Protein AF-A7EUV2-F1 (afdb_monomer_lite)

Foldseek 3Di:
DDDQDADAPALPAPDAAEEEEQADPDPDDDDQAAFEQGPVGDTHGYHYPPDNDDQAAAASYKYKYKYKDQPDPVSFKIKIKIFMFHCADHRNPQTLQCLQCPDWLLHRATWIKMKMAGDAPPPDPLHQKIKIFTACQFWFFWWKKKDFPDQQWAIFTADDRQQPPLADPLQWTQRHPPNNGIGGGWCCSRVVDCQSQCHDPSPDPNRDDTRVSCCVHRQCHHRYDHSCVGNMIMDSHDTNMYMYIGPCPQPFDQGDADPVPRHGDPRNVVSVVCSVCSNVVVPPDPPPDDDDDD

Radius of gyration: 19.4 Å; chains: 1; bounding box: 59×52×66 Å

pLDDT: mean 70.39, std 19.6, range [20.09, 95.44]

Sequence (294 aa):
MVAFHSTKGSFASQGPIHVYVNVGASAQSVFLEGVVYNDAYHAVQLTASGSQNRPEIKPGEVLIEGNTEIFWPQGTAYTRRDTLQFGCNENGKECVTEGFRYNSGYGDIYNLNEATFQPKDNGHPHAGGAHMDHSLVDGYTYLMVIVPDSEECLPYGCTEDPAGGWCPDSHKVLIGRDPTYTGCASDCRVMKTDAACCRGAYNHDECRASSQHFSDRCKNSYAYAYDDRKGLRFCGKVPQITYHFFNLNLDCDWAVMDPQTGNLSRDSRECLNRLIQAPYLSTKNSSGVYTDLW

Secondary structure (DSSP, 8-state):
--------------SPEEEEEE-SS-SS------EEE-TT--EEEEEE-SSSS-----TT-EEEEEEEEE-STTS--EEEEEEEEES--TTS-S-GGGGGGTS-SS-----EEEEEE--TTSS-TTTT-EEEEEE-TT-B-S-EEEEES-TTS--EEE-S-TTSTTS-TTTEEE-TT-TT-EEE--HHHHH--TTTTT-GGGSGGG-----HHHHHH-TBSB-STT-HHHH-EEESS---EEEEES----SS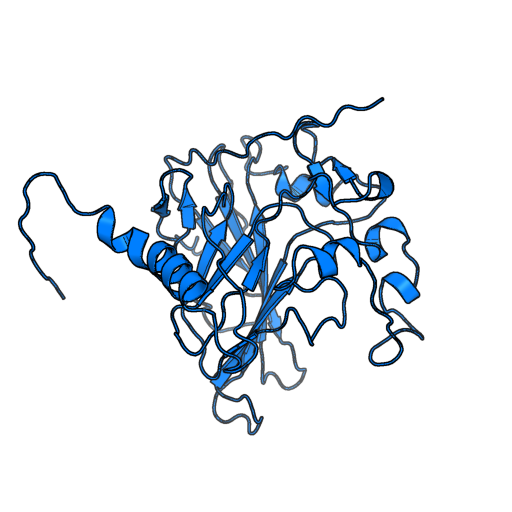-SSPBPTTTSSBPHHHHHHHHHHHHHHHHTT--TT-------

Organism: Sclerotinia sclerotiorum (strain ATCC 18683 / 1980 / Ss-1) (NCBI:txid665079)

Structure (mmCIF, N/CA/C/O backbone):
data_AF-A7EUV2-F1
#
_entry.id   AF-A7EUV2-F1
#
loop_
_atom_site.group_PDB
_atom_site.id
_atom_site.type_symbol
_atom_site.label_atom_id
_atom_site.label_alt_id
_atom_site.label_comp_id
_atom_site.label_asym_id
_atom_site.label_entity_id
_atom_site.label_seq_id
_atom_site.pdbx_PDB_ins_code
_atom_site.Cartn_x
_atom_site.Cartn_y
_atom_site.Cartn_z
_atom_site.occupancy
_atom_site.B_iso_or_equiv
_atom_site.auth_seq_id
_atom_site.auth_comp_id
_atom_site.auth_asym_id
_atom_site.auth_atom_id
_atom_site.pdbx_PDB_model_num
ATOM 1 N N . MET A 1 1 ? 29.303 4.529 -3.994 1.00 22.31 1 MET A N 1
ATOM 2 C CA . MET A 1 1 ? 28.707 3.453 -3.178 1.00 22.31 1 MET A CA 1
ATOM 3 C C . MET A 1 1 ? 27.739 4.147 -2.233 1.00 22.31 1 MET A C 1
ATOM 5 O O . MET A 1 1 ? 28.188 4.777 -1.287 1.00 22.31 1 MET A O 1
ATOM 9 N N . VAL A 1 2 ? 26.457 4.221 -2.599 1.00 20.09 2 VAL A N 1
ATOM 10 C CA . VAL A 1 2 ? 25.452 4.930 -1.793 1.00 20.09 2 VAL A CA 1
ATOM 11 C C . VAL A 1 2 ? 24.967 3.939 -0.745 1.00 20.09 2 VAL A C 1
ATOM 13 O O . VAL A 1 2 ? 24.264 2.989 -1.067 1.00 20.09 2 VAL A O 1
ATOM 16 N N . ALA A 1 3 ? 25.442 4.098 0.486 1.00 20.66 3 ALA A N 1
ATOM 17 C CA . ALA A 1 3 ? 24.942 3.335 1.617 1.00 20.66 3 ALA A CA 1
ATOM 18 C C . ALA A 1 3 ? 23.620 3.971 2.062 1.00 20.66 3 ALA A C 1
ATOM 20 O O . ALA A 1 3 ? 23.616 5.035 2.686 1.00 20.66 3 ALA A O 1
ATOM 21 N N . PHE A 1 4 ? 22.509 3.339 1.694 1.00 21.25 4 PHE A N 1
ATOM 22 C CA . PHE A 1 4 ? 21.177 3.709 2.159 1.00 21.25 4 PHE A CA 1
ATOM 23 C C . PHE A 1 4 ? 21.075 3.352 3.643 1.00 21.25 4 PHE A C 1
ATOM 25 O O . PHE A 1 4 ? 21.144 2.181 4.012 1.00 21.25 4 PHE A O 1
ATOM 32 N N . HIS A 1 5 ? 20.988 4.367 4.496 1.00 22.52 5 HIS A N 1
ATOM 33 C CA . HIS A 1 5 ? 20.724 4.179 5.915 1.00 22.52 5 HIS A CA 1
ATOM 34 C C . HIS A 1 5 ? 19.210 4.283 6.097 1.00 22.52 5 HIS A C 1
ATOM 36 O O . HIS A 1 5 ? 18.630 5.323 5.802 1.00 22.52 5 HIS A O 1
ATOM 42 N N . SER A 1 6 ? 18.576 3.188 6.521 1.00 24.33 6 SER A N 1
ATOM 43 C CA . SER A 1 6 ? 17.146 3.139 6.826 1.00 24.33 6 SER A CA 1
ATOM 44 C C . SER A 1 6 ? 16.834 4.101 7.970 1.00 24.33 6 SER A C 1
ATOM 46 O O . SER A 1 6 ? 17.397 3.968 9.064 1.00 24.33 6 SER A O 1
ATOM 48 N N . THR A 1 7 ? 15.920 5.034 7.752 1.00 24.84 7 THR A N 1
ATOM 49 C CA . THR A 1 7 ? 15.450 5.926 8.813 1.00 24.84 7 THR A CA 1
ATOM 50 C C . THR A 1 7 ? 14.180 5.335 9.386 1.00 24.84 7 THR A C 1
ATOM 52 O O . THR A 1 7 ? 13.190 5.161 8.678 1.00 24.84 7 THR A O 1
ATOM 55 N N . LYS A 1 8 ? 14.220 4.999 10.679 1.00 28.95 8 LYS A N 1
ATOM 56 C CA . LYS A 1 8 ? 13.030 4.684 11.470 1.00 28.95 8 LYS A CA 1
ATOM 57 C C . LYS A 1 8 ? 12.068 5.866 11.361 1.00 28.95 8 LYS A C 1
ATOM 59 O O . LYS A 1 8 ? 12.310 6.901 11.976 1.00 28.95 8 LYS A O 1
ATOM 64 N N . GLY A 1 9 ? 10.994 5.714 10.593 1.00 31.28 9 GLY A N 1
ATOM 65 C CA . GLY A 1 9 ? 9.849 6.610 10.675 1.00 31.28 9 GLY A CA 1
ATOM 66 C C . GLY A 1 9 ? 9.161 6.373 12.012 1.00 31.28 9 GLY A C 1
ATOM 67 O O . GLY A 1 9 ? 8.329 5.478 12.109 1.00 31.28 9 GLY A O 1
ATOM 68 N N . SER A 1 10 ? 9.569 7.109 13.047 1.00 34.38 10 SER A N 1
ATOM 69 C CA . SER A 1 10 ? 8.836 7.174 14.307 1.00 34.38 10 SER A CA 1
ATOM 70 C C . SER A 1 10 ? 7.743 8.230 14.175 1.00 34.38 10 SER A C 1
ATOM 72 O O . SER A 1 10 ? 8.053 9.420 14.034 1.00 34.38 10 SER A O 1
ATOM 74 N N . PHE A 1 11 ? 6.478 7.823 14.211 1.00 40.56 11 PHE A N 1
ATOM 75 C CA . PHE A 1 11 ? 5.373 8.758 14.346 1.00 40.56 11 PHE A CA 1
ATOM 76 C C . PHE A 1 11 ? 5.156 9.088 15.825 1.00 40.56 11 PHE A C 1
ATOM 78 O O . PHE A 1 11 ? 4.343 8.480 16.522 1.00 40.56 11 PHE A O 1
ATOM 85 N N . ALA A 1 12 ? 5.865 10.111 16.300 1.00 40.78 12 ALA A N 1
ATOM 86 C CA . ALA A 1 12 ? 5.576 10.760 17.572 1.00 40.78 12 ALA A CA 1
ATOM 87 C C . ALA A 1 12 ? 4.484 11.829 17.385 1.00 40.78 12 ALA A C 1
ATOM 89 O O . ALA A 1 12 ? 4.711 13.004 17.671 1.00 40.78 12 ALA A O 1
ATOM 90 N N . SER A 1 13 ? 3.300 11.458 16.882 1.00 43.06 13 SER A N 1
ATOM 91 C CA . SER A 1 13 ? 2.170 12.384 16.997 1.00 43.06 13 SER A CA 1
ATOM 92 C C . SER A 1 13 ? 1.760 12.498 18.454 1.00 43.06 13 SER A C 1
ATOM 94 O O . SER A 1 13 ? 1.424 11.508 19.110 1.00 43.06 13 SER A O 1
ATOM 96 N N . GLN A 1 14 ? 1.776 13.737 18.935 1.00 42.91 14 GLN A N 1
ATOM 97 C CA . GLN A 1 14 ? 1.090 14.155 20.153 1.00 42.91 14 GLN A CA 1
ATOM 98 C C . GLN A 1 14 ? -0.199 14.941 19.835 1.00 42.91 14 GLN A C 1
ATOM 100 O O . GLN A 1 14 ? -0.753 15.582 20.725 1.00 42.91 14 GLN A O 1
ATOM 105 N N . GLY A 1 15 ? -0.662 14.923 18.575 1.00 44.00 15 GLY A N 1
ATOM 106 C CA . GLY A 1 15 ? -1.777 15.729 18.065 1.00 44.00 15 GLY A CA 1
ATOM 107 C C . GLY A 1 15 ? -2.885 14.914 17.373 1.00 44.00 15 GLY A C 1
ATOM 108 O O . GLY A 1 15 ? -2.723 13.720 17.111 1.00 44.00 15 GLY A O 1
ATOM 109 N N . PRO A 1 16 ? -4.045 15.534 17.091 1.00 48.16 16 PRO A N 1
ATOM 110 C CA . PRO A 1 16 ? -5.152 14.878 16.395 1.00 48.16 16 PRO 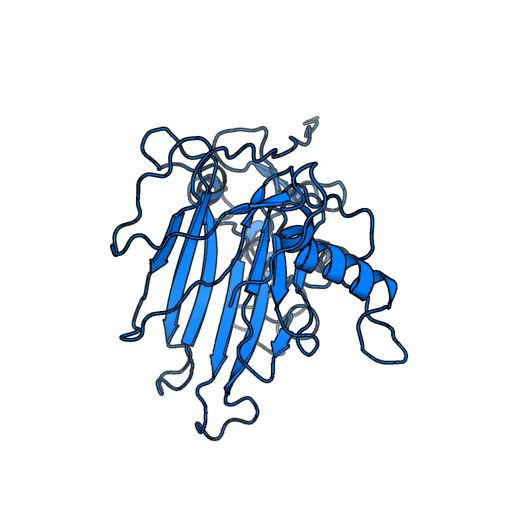A CA 1
ATOM 111 C C . PRO A 1 16 ? -4.762 14.481 14.961 1.00 48.16 16 PRO A C 1
ATOM 113 O O . PRO A 1 16 ? -4.026 15.196 14.286 1.00 48.16 16 PRO A O 1
ATOM 116 N N . ILE A 1 17 ? -5.274 13.344 14.483 1.00 53.84 17 ILE A N 1
ATOM 117 C CA . ILE A 1 17 ? -5.143 12.931 13.079 1.00 53.84 17 ILE A CA 1
ATOM 118 C C . ILE A 1 17 ? -6.361 13.431 12.322 1.00 53.84 17 ILE A C 1
ATOM 120 O O . ILE A 1 17 ? -7.509 13.155 12.693 1.00 53.84 17 ILE A O 1
ATOM 124 N N . HIS A 1 18 ? -6.105 14.166 11.246 1.00 51.09 18 HIS A N 1
ATOM 125 C CA . HIS A 1 18 ? -7.166 14.737 10.443 1.00 51.09 18 HIS A CA 1
ATOM 126 C C . HIS A 1 18 ? -7.416 13.901 9.188 1.00 51.09 18 HIS A C 1
ATOM 128 O O . HIS A 1 18 ? -6.497 13.437 8.516 1.00 51.09 18 HIS A O 1
ATOM 134 N N . VAL A 1 19 ? -8.687 13.722 8.850 1.00 53.19 19 VAL A N 1
ATOM 135 C CA . VAL A 1 19 ? -9.123 12.902 7.721 1.00 53.19 19 VAL A CA 1
ATOM 136 C C . VAL A 1 19 ? -9.924 13.741 6.752 1.00 53.19 19 VAL A C 1
ATOM 138 O O . VAL A 1 19 ? -10.838 14.470 7.140 1.00 53.19 19 VAL A O 1
ATOM 141 N N . TYR A 1 20 ? -9.582 13.626 5.472 1.00 51.03 20 TYR A N 1
ATOM 142 C CA . TYR A 1 20 ? -10.244 14.360 4.406 1.00 51.03 20 TYR A CA 1
ATOM 143 C C . TYR A 1 20 ? -10.642 13.354 3.353 1.00 51.03 20 TYR A C 1
ATOM 145 O O . TYR A 1 20 ? -9.815 12.745 2.676 1.00 51.03 20 TYR A O 1
ATOM 153 N N . VAL A 1 21 ? -11.948 13.185 3.232 1.00 51.00 21 VAL A N 1
ATOM 154 C CA . VAL A 1 21 ? -12.530 12.391 2.168 1.00 51.00 21 VAL A CA 1
ATOM 155 C C . VAL A 1 21 ? -12.983 13.369 1.098 1.00 51.00 21 VAL A C 1
ATOM 157 O O . VAL A 1 21 ? -13.937 14.124 1.284 1.00 51.00 21 VAL A O 1
ATOM 160 N N . ASN A 1 22 ? -12.269 13.378 -0.020 1.00 46.94 22 ASN A N 1
ATOM 161 C CA . ASN A 1 22 ? -12.743 13.997 -1.238 1.00 46.94 22 ASN A CA 1
ATOM 162 C C . ASN A 1 22 ? -13.843 13.102 -1.824 1.00 46.94 22 ASN A C 1
ATOM 164 O O . ASN A 1 22 ? -13.593 12.090 -2.487 1.00 46.94 22 ASN A O 1
ATOM 168 N N . VAL A 1 23 ? -15.088 13.482 -1.546 1.00 48.28 23 VAL A N 1
ATOM 169 C CA . VAL A 1 23 ? -16.286 12.900 -2.156 1.00 48.28 23 VAL A CA 1
ATOM 170 C C . VAL A 1 23 ? -16.421 13.392 -3.599 1.00 48.28 23 VAL A C 1
ATOM 172 O O . VAL A 1 23 ? -17.340 14.122 -3.963 1.00 48.28 23 VAL A O 1
ATOM 175 N N . GLY A 1 24 ? -15.481 12.984 -4.451 1.00 40.00 24 GLY A N 1
ATOM 176 C CA . GLY A 1 24 ? -15.676 13.020 -5.892 1.00 40.00 24 GLY A CA 1
ATOM 177 C C . GLY A 1 24 ? -16.937 12.225 -6.248 1.00 40.00 24 GLY A C 1
ATOM 178 O O . GLY A 1 24 ? -17.115 11.087 -5.822 1.00 40.00 24 GLY A O 1
ATOM 179 N N . ALA A 1 25 ? -17.860 12.858 -6.971 1.00 39.53 25 ALA A N 1
ATOM 180 C CA . ALA A 1 25 ? -19.080 12.277 -7.550 1.00 39.53 25 ALA A CA 1
ATOM 181 C C . ALA A 1 25 ? -20.133 11.619 -6.618 1.00 39.53 25 ALA A C 1
ATOM 183 O O . ALA A 1 25 ? -21.187 11.234 -7.126 1.00 39.53 25 ALA A O 1
ATOM 184 N N . SER A 1 26 ? -19.938 11.508 -5.297 1.00 38.41 26 SER A N 1
ATOM 185 C CA . SER A 1 26 ? -20.947 10.923 -4.393 1.00 38.41 26 SER A CA 1
ATOM 186 C C . SER A 1 26 ? -21.743 11.988 -3.623 1.00 38.41 26 SER A C 1
ATOM 188 O O . SER A 1 26 ? -21.191 12.873 -2.980 1.00 38.41 26 SER A O 1
ATOM 190 N N . ALA A 1 27 ? -23.077 11.890 -3.674 1.00 35.97 27 ALA A N 1
ATOM 191 C CA . ALA A 1 27 ? -24.003 12.671 -2.841 1.00 35.97 27 ALA A CA 1
ATOM 192 C C . ALA A 1 27 ? -24.226 12.040 -1.446 1.00 35.97 27 ALA A C 1
ATOM 194 O O . ALA A 1 27 ? -25.136 12.439 -0.722 1.00 35.97 27 ALA A O 1
ATOM 195 N N . GLN A 1 28 ? -23.441 11.018 -1.090 1.00 34.12 28 GLN A N 1
ATOM 196 C CA . GLN A 1 28 ? -23.557 10.267 0.158 1.00 34.12 28 GLN A CA 1
ATOM 197 C C . GLN A 1 28 ? -22.313 10.484 1.019 1.00 34.12 28 GLN A C 1
ATOM 199 O O . GLN A 1 28 ? -21.189 10.423 0.526 1.00 34.12 28 GLN A O 1
ATOM 204 N N . SER A 1 29 ? -22.523 10.726 2.312 1.00 32.56 29 SER A N 1
ATOM 205 C CA . SER A 1 29 ? -21.451 10.813 3.301 1.00 32.56 29 SER A CA 1
ATOM 206 C C . SER A 1 29 ? -20.724 9.472 3.398 1.00 32.56 29 SER A C 1
ATOM 208 O O . SER A 1 29 ? -21.316 8.473 3.801 1.00 32.56 29 SER A O 1
ATOM 210 N N . VAL A 1 30 ? -19.439 9.449 3.049 1.00 35.81 30 VAL A N 1
ATOM 211 C CA . VAL A 1 30 ? -18.565 8.307 3.326 1.00 35.81 30 VAL A CA 1
ATOM 212 C C . VAL A 1 30 ? -18.000 8.505 4.728 1.00 35.81 30 VAL A C 1
ATOM 214 O O . VAL A 1 30 ? -17.188 9.401 4.961 1.00 35.81 30 VAL A O 1
ATOM 217 N N . PHE A 1 31 ? -18.468 7.700 5.677 1.00 34.12 31 PHE A N 1
ATOM 218 C CA . PHE A 1 31 ? -17.939 7.691 7.036 1.00 34.12 31 PHE A CA 1
ATOM 219 C C . PHE A 1 31 ? -16.585 6.981 7.021 1.00 34.12 31 PHE A C 1
ATOM 221 O O . PHE A 1 31 ? -16.506 5.793 6.708 1.00 34.12 31 PHE A O 1
ATOM 228 N N . LEU A 1 32 ? -15.511 7.712 7.330 1.00 40.00 32 LEU A N 1
ATOM 229 C CA . LEU A 1 32 ? -14.284 7.068 7.769 1.00 40.00 32 LEU A CA 1
ATOM 230 C C . LEU A 1 32 ? -14.408 6.793 9.260 1.00 40.00 32 LEU A C 1
ATOM 232 O O . LEU A 1 32 ? -14.165 7.675 10.077 1.00 40.00 32 LEU A O 1
ATOM 236 N N . GLU A 1 33 ? -14.778 5.571 9.600 1.00 37.94 33 GLU A N 1
ATOM 237 C CA . GLU A 1 33 ? -14.588 5.057 10.947 1.00 37.94 33 GLU A CA 1
ATOM 238 C C . GLU A 1 33 ? -13.323 4.210 10.921 1.00 37.94 33 GLU A C 1
ATOM 240 O O . GLU A 1 33 ? -13.201 3.276 10.130 1.00 37.94 33 GLU A O 1
ATOM 245 N N . GLY A 1 34 ? -12.349 4.609 11.726 1.00 42.84 34 GLY A N 1
ATOM 246 C CA . GLY A 1 34 ? -11.082 3.919 11.857 1.00 42.84 34 GLY A CA 1
ATOM 247 C C . GLY A 1 34 ? -10.268 4.532 12.982 1.00 42.84 34 GLY A C 1
ATOM 248 O O . GLY A 1 34 ? -10.550 5.632 13.455 1.00 42.84 34 GLY A O 1
ATOM 249 N N . VAL A 1 35 ? -9.249 3.806 13.411 1.00 46.25 35 VAL A N 1
ATOM 250 C CA . VAL A 1 35 ? -8.278 4.252 14.405 1.00 46.25 35 VAL A CA 1
ATOM 251 C C . VAL A 1 35 ? -6.910 4.173 13.752 1.00 46.25 35 VAL A C 1
ATOM 253 O O . VAL A 1 35 ? -6.610 3.182 13.090 1.00 46.25 35 VAL A O 1
ATOM 256 N N . VAL A 1 36 ? -6.094 5.212 13.926 1.00 52.66 36 VAL A N 1
ATOM 257 C CA . VAL A 1 36 ? -4.665 5.156 13.598 1.00 52.66 36 VAL A CA 1
ATOM 258 C C . VAL A 1 36 ? -3.883 5.069 14.898 1.00 52.66 36 VAL A C 1
ATOM 260 O O . VAL A 1 36 ? -4.202 5.753 15.872 1.00 52.66 36 VAL A O 1
ATOM 263 N N . TYR A 1 37 ? -2.858 4.226 14.901 1.00 50.28 37 TYR A N 1
ATOM 264 C CA . TYR A 1 37 ? -1.980 4.022 16.043 1.00 50.28 37 TYR A CA 1
ATOM 265 C C . TYR A 1 37 ? -0.660 4.759 15.847 1.00 50.28 37 TYR A C 1
ATOM 267 O O . TYR A 1 37 ? -0.088 4.741 14.760 1.00 50.28 37 TYR A O 1
ATOM 275 N N . ASN A 1 38 ? -0.174 5.406 16.906 1.00 50.06 38 ASN A N 1
ATOM 276 C CA . ASN A 1 38 ? 1.202 5.904 16.942 1.00 50.06 38 ASN A CA 1
ATOM 277 C C . ASN A 1 38 ? 2.190 4.781 17.317 1.00 50.06 38 ASN A C 1
ATOM 279 O O . ASN A 1 38 ? 1.783 3.653 17.595 1.00 50.06 38 ASN A O 1
ATOM 283 N N . ASP A 1 39 ? 3.487 5.096 17.399 1.00 48.50 39 ASP A N 1
ATOM 284 C CA . ASP A 1 39 ? 4.539 4.126 17.770 1.00 48.50 39 ASP A CA 1
ATOM 285 C C . ASP A 1 39 ? 4.341 3.454 19.141 1.00 48.50 39 ASP A C 1
ATOM 287 O O . ASP A 1 39 ? 4.957 2.430 19.431 1.00 48.50 39 ASP A O 1
ATOM 291 N N . ALA A 1 40 ? 3.514 4.047 20.003 1.00 47.69 40 ALA A N 1
ATOM 292 C CA . ALA A 1 40 ? 3.170 3.533 21.323 1.00 47.69 40 ALA A CA 1
ATOM 293 C C . ALA A 1 40 ? 1.800 2.826 21.347 1.00 47.69 40 ALA A C 1
ATOM 295 O O . ALA A 1 40 ? 1.288 2.523 22.423 1.00 47.69 40 ALA A O 1
ATOM 296 N N . TYR A 1 41 ? 1.210 2.544 20.179 1.00 48.38 41 TYR A N 1
ATOM 297 C CA . TYR A 1 41 ? -0.098 1.903 20.025 1.00 48.38 41 TYR A CA 1
ATOM 298 C C . TYR A 1 41 ? -1.243 2.654 20.723 1.00 48.38 41 TYR A C 1
ATOM 300 O O . TYR A 1 41 ? -2.242 2.057 21.130 1.00 48.38 41 TYR A O 1
ATOM 308 N N . HIS A 1 42 ? -1.150 3.983 20.818 1.00 49.66 42 HIS A N 1
ATOM 309 C CA . HIS A 1 42 ? -2.275 4.803 21.258 1.00 49.66 42 HIS A CA 1
ATOM 310 C C . HIS A 1 42 ? -3.241 5.054 20.104 1.00 49.66 42 HIS A C 1
ATOM 312 O O . HIS A 1 42 ? -2.837 5.535 19.046 1.00 49.66 42 HIS A O 1
ATOM 318 N N . ALA A 1 43 ? -4.515 4.744 20.337 1.00 49.50 43 ALA A N 1
ATOM 319 C CA . ALA A 1 43 ? -5.598 5.011 19.405 1.00 49.50 43 ALA A CA 1
ATOM 320 C C . ALA A 1 43 ? -5.800 6.521 19.223 1.00 49.50 43 ALA A C 1
ATOM 322 O O . ALA A 1 43 ? -6.063 7.237 20.192 1.00 49.50 43 ALA A O 1
ATOM 323 N N . VAL A 1 44 ? -5.736 6.997 17.981 1.00 51.47 44 VAL A N 1
ATOM 324 C CA . VAL A 1 44 ? -6.136 8.358 17.621 1.00 51.47 44 VAL A CA 1
ATOM 325 C C . VAL A 1 44 ? -7.435 8.295 16.828 1.00 51.47 44 VAL A C 1
ATOM 327 O O . VAL A 1 44 ? -7.509 7.648 15.782 1.00 51.47 44 VAL A O 1
ATOM 330 N N . GLN A 1 45 ? -8.461 8.969 17.348 1.00 50.75 45 GLN A N 1
ATOM 331 C CA . GLN A 1 45 ? -9.752 9.099 16.681 1.00 50.75 45 GLN A CA 1
ATOM 332 C C . GLN A 1 45 ? -9.622 9.990 15.446 1.00 50.75 45 GLN A C 1
ATOM 334 O O . GLN A 1 45 ? -9.025 11.069 15.494 1.00 50.75 45 GLN A O 1
ATOM 339 N N . LEU A 1 46 ? -10.197 9.532 14.339 1.00 52.19 46 LEU A N 1
ATOM 340 C CA . LEU A 1 46 ? -10.156 10.234 13.066 1.00 52.19 46 LEU A CA 1
ATOM 341 C C . LEU A 1 46 ? -11.166 11.379 13.069 1.00 52.19 46 LEU A C 1
ATOM 343 O O . LEU A 1 46 ? -12.353 11.175 13.308 1.00 52.19 46 LEU A O 1
ATOM 347 N N . THR A 1 47 ? -10.698 12.598 12.800 1.00 50.62 47 THR A N 1
ATOM 348 C CA . THR A 1 47 ? -11.578 13.773 12.712 1.00 50.62 47 THR A CA 1
ATOM 349 C C . THR A 1 47 ? -11.736 14.206 11.259 1.00 50.62 47 THR A C 1
ATOM 351 O O . THR A 1 47 ? -10.757 14.597 10.622 1.00 50.62 47 THR A O 1
ATOM 354 N N . ALA A 1 48 ? -12.966 14.166 10.739 1.00 53.12 48 ALA A N 1
ATOM 355 C CA . ALA A 1 48 ? -13.291 14.691 9.414 1.00 53.12 48 ALA A CA 1
ATOM 356 C C . ALA A 1 48 ? -13.343 16.228 9.425 1.00 53.12 48 ALA A C 1
ATOM 358 O O . ALA A 1 48 ? -13.851 16.832 10.367 1.00 53.12 48 ALA A O 1
ATOM 359 N N . SER A 1 49 ? -12.850 16.879 8.372 1.00 48.28 49 SER A N 1
ATOM 360 C CA . SER A 1 49 ? -12.700 18.345 8.368 1.00 48.28 49 SER A CA 1
ATOM 361 C C . SER A 1 49 ? -13.971 19.156 8.134 1.00 48.28 49 SER A C 1
ATOM 363 O O . SER A 1 49 ? -13.968 20.374 8.308 1.00 48.28 49 SER A O 1
ATOM 365 N N . GLY A 1 50 ? -15.039 18.506 7.664 1.00 51.72 50 GLY A N 1
ATOM 366 C CA . GLY A 1 50 ? -16.268 19.176 7.230 1.00 51.72 50 GLY A CA 1
ATOM 367 C C . GLY A 1 50 ? -16.107 20.103 6.012 1.00 51.72 50 GLY A C 1
ATOM 368 O O . GLY A 1 50 ? -17.078 20.741 5.615 1.00 51.72 50 GLY A O 1
ATOM 369 N N . SER A 1 51 ? -14.916 20.182 5.407 1.00 55.88 51 SER A N 1
ATOM 370 C CA . SER A 1 51 ? -14.570 21.036 4.265 1.00 55.88 51 SER A CA 1
ATOM 371 C C . SER A 1 51 ? -14.061 20.195 3.093 1.00 55.88 51 SER A C 1
ATOM 373 O O . SER A 1 51 ? -13.337 19.221 3.286 1.00 55.88 51 SER A O 1
ATOM 375 N N . GLN A 1 52 ? -14.390 20.597 1.860 1.00 54.59 52 GLN A N 1
ATOM 376 C CA . GLN A 1 52 ? -13.820 19.979 0.653 1.00 54.59 52 GLN A CA 1
ATOM 377 C C . GLN A 1 52 ? -12.381 20.434 0.365 1.00 54.59 52 GLN A C 1
ATOM 379 O O . GLN A 1 52 ? -11.701 19.842 -0.470 1.00 54.59 52 GLN A O 1
ATOM 384 N N . ASN A 1 53 ? -11.896 21.473 1.051 1.00 62.38 53 ASN A N 1
ATOM 385 C CA . ASN A 1 53 ? -10.517 21.919 0.900 1.00 62.38 53 ASN A CA 1
ATOM 386 C C . ASN A 1 53 ? -9.579 21.036 1.728 1.00 62.38 53 ASN A C 1
ATOM 388 O O . ASN A 1 53 ? -9.827 20.804 2.914 1.00 62.38 53 ASN A O 1
ATOM 392 N N . ARG A 1 54 ? -8.467 20.619 1.113 1.00 68.25 54 ARG A N 1
ATOM 393 C CA . ARG A 1 54 ? -7.318 20.034 1.818 1.00 68.25 54 ARG A CA 1
ATOM 394 C C . ARG A 1 54 ? -6.844 21.003 2.911 1.00 68.25 54 ARG A C 1
ATOM 396 O O . ARG A 1 54 ? -6.750 22.202 2.628 1.00 68.25 54 ARG A O 1
ATOM 403 N N . PRO A 1 55 ? -6.533 20.538 4.129 1.00 65.94 55 PRO A N 1
ATOM 404 C CA . PRO A 1 55 ? -6.113 21.435 5.191 1.00 65.94 55 PRO A CA 1
ATOM 405 C C . PRO A 1 55 ? -4.624 21.716 5.134 1.00 65.94 55 PRO A C 1
ATOM 407 O O . PRO A 1 55 ? -3.862 21.088 4.397 1.00 65.94 55 PRO A O 1
ATOM 410 N N . GLU A 1 56 ? -4.211 22.585 6.037 1.00 70.44 56 GLU A N 1
ATOM 411 C CA . GLU A 1 56 ? -2.849 22.569 6.527 1.00 70.44 56 GLU A CA 1
ATOM 412 C C . GLU A 1 56 ? -2.608 21.317 7.391 1.00 70.44 56 GLU A C 1
ATOM 414 O O . GLU A 1 56 ? -3.420 20.998 8.256 1.00 70.44 56 GLU A O 1
ATOM 419 N N . ILE A 1 57 ? -1.507 20.611 7.137 1.00 70.69 57 ILE A N 1
ATOM 420 C CA . ILE A 1 57 ? -1.020 19.472 7.920 1.00 70.69 57 ILE A CA 1
ATOM 421 C C . ILE A 1 57 ? 0.197 19.971 8.689 1.00 70.69 57 ILE A C 1
ATOM 423 O O . ILE A 1 57 ? 1.238 20.249 8.086 1.00 70.69 57 ILE A O 1
ATOM 427 N N . LYS A 1 58 ? 0.084 20.119 10.004 1.00 66.00 58 LYS A N 1
ATOM 428 C CA . LYS A 1 58 ? 1.196 20.634 10.809 1.00 66.00 58 LYS A CA 1
ATOM 429 C C . LYS A 1 58 ? 2.299 19.581 10.951 1.00 66.00 58 LYS A C 1
ATOM 431 O O . LYS A 1 58 ? 2.035 18.381 10.832 1.00 66.00 58 LYS A O 1
ATOM 436 N N . PRO A 1 59 ? 3.542 19.987 11.257 1.00 64.88 59 PRO A N 1
ATOM 437 C CA . PRO A 1 59 ? 4.594 19.039 11.604 1.00 64.88 59 PRO A CA 1
ATOM 438 C C . PRO A 1 59 ? 4.145 18.083 12.722 1.00 64.88 59 PRO A C 1
ATOM 440 O O . PRO A 1 59 ? 3.736 18.521 13.796 1.00 64.88 59 PRO A O 1
ATOM 443 N N . GLY A 1 60 ? 4.219 16.775 12.460 1.00 60.03 60 GLY A N 1
ATOM 444 C CA . GLY A 1 60 ? 3.765 15.726 13.382 1.00 60.03 60 GLY A CA 1
ATOM 445 C C . GLY A 1 60 ? 2.310 15.277 13.199 1.00 60.03 60 GLY A C 1
ATOM 446 O O . GLY A 1 60 ? 1.898 14.328 13.859 1.00 60.03 60 GLY A O 1
ATOM 447 N N . GLU A 1 61 ? 1.547 15.898 12.298 1.00 65.12 61 GLU A N 1
ATOM 448 C CA . GLU A 1 61 ? 0.211 15.434 11.913 1.00 65.12 61 GLU A CA 1
ATOM 449 C C . GLU A 1 61 ? 0.274 14.451 10.733 1.00 65.12 61 GLU A C 1
ATOM 451 O O . GLU A 1 61 ? 1.234 14.406 9.955 1.00 65.12 61 GLU A O 1
ATOM 456 N N . VAL A 1 62 ? -0.786 13.653 10.613 1.00 70.69 62 VAL A N 1
ATOM 457 C CA . VAL A 1 62 ? -1.052 12.758 9.486 1.00 70.69 62 VAL A CA 1
ATOM 458 C C . VAL A 1 62 ? -2.386 13.149 8.875 1.00 70.69 62 VAL A C 1
ATOM 460 O O . VAL A 1 62 ? -3.343 13.463 9.587 1.00 70.69 62 VAL A O 1
ATOM 463 N N . LEU A 1 63 ? -2.434 13.083 7.553 1.00 71.50 63 LEU A N 1
ATOM 464 C CA . LEU A 1 63 ? -3.624 13.248 6.746 1.00 71.50 63 LEU A CA 1
ATOM 465 C C . LEU A 1 63 ? -3.921 11.951 5.990 1.00 71.50 63 LEU A C 1
ATOM 467 O O . LEU A 1 63 ? -3.069 11.456 5.264 1.00 71.50 63 LEU A O 1
ATOM 471 N N . ILE A 1 64 ? -5.143 11.434 6.099 1.00 74.88 64 ILE A N 1
ATOM 472 C CA . ILE A 1 64 ? -5.657 10.423 5.162 1.00 74.88 64 ILE A CA 1
ATOM 473 C C . ILE A 1 64 ? -6.472 11.151 4.091 1.00 74.88 64 ILE A C 1
ATOM 475 O O . ILE A 1 64 ? -7.471 11.797 4.418 1.00 74.88 64 ILE A O 1
ATOM 479 N N . GLU A 1 65 ? -6.040 11.050 2.834 1.00 73.38 65 GLU A N 1
ATOM 480 C CA . GLU A 1 65 ? -6.733 11.574 1.653 1.00 73.38 65 GLU A CA 1
ATOM 481 C C . GLU A 1 65 ? -7.471 10.434 0.953 1.00 73.38 65 GLU A C 1
ATOM 483 O O . GLU A 1 65 ? -6.830 9.569 0.356 1.00 73.38 65 GLU A O 1
ATOM 488 N N . GLY A 1 66 ? -8.803 10.444 1.008 1.00 71.81 66 GLY A N 1
ATOM 489 C CA . GLY A 1 66 ? -9.637 9.475 0.298 1.00 71.81 66 GLY A CA 1
ATOM 490 C C . GLY A 1 66 ? -10.328 10.088 -0.909 1.00 71.81 66 GLY A C 1
ATOM 491 O O . GLY A 1 66 ? -11.142 10.990 -0.738 1.00 71.81 66 GLY A O 1
ATOM 492 N N . ASN A 1 67 ? -10.053 9.593 -2.113 1.00 70.88 67 ASN A N 1
ATOM 493 C CA . ASN A 1 67 ? -10.776 9.968 -3.329 1.00 70.88 67 ASN A CA 1
ATOM 494 C C . ASN A 1 67 ? -11.840 8.918 -3.636 1.00 70.88 67 ASN A C 1
ATOM 496 O O . ASN A 1 67 ? -11.527 7.732 -3.723 1.00 70.88 67 ASN A O 1
ATOM 500 N N . THR A 1 68 ? -13.088 9.350 -3.807 1.00 67.50 68 THR A N 1
ATOM 501 C CA . THR A 1 68 ? -14.193 8.462 -4.196 1.00 67.50 68 THR A CA 1
ATOM 502 C C . THR A 1 68 ? -14.551 8.679 -5.662 1.00 67.50 68 THR A C 1
ATOM 504 O O . THR A 1 68 ? -14.596 9.816 -6.127 1.00 67.50 68 THR A O 1
ATOM 507 N N . GLU A 1 69 ? -14.813 7.596 -6.386 1.00 68.50 69 GLU A N 1
ATOM 508 C CA . GLU A 1 69 ? -15.229 7.601 -7.788 1.00 68.50 69 GLU A CA 1
ATOM 509 C C . GLU A 1 69 ? -16.359 6.584 -8.000 1.00 68.50 69 GLU A C 1
ATOM 511 O O . GLU A 1 69 ? -16.418 5.537 -7.350 1.00 68.50 69 GLU A O 1
ATOM 516 N N . ILE A 1 70 ? -17.274 6.878 -8.926 1.00 66.12 70 ILE A N 1
ATOM 517 C CA . ILE A 1 70 ? -18.266 5.897 -9.374 1.00 66.12 70 ILE A CA 1
ATOM 518 C C . ILE A 1 70 ? -17.543 4.897 -10.279 1.00 66.12 70 ILE A C 1
ATOM 520 O O . ILE A 1 70 ? -17.040 5.273 -11.336 1.00 66.12 70 ILE A O 1
ATOM 524 N N . PHE A 1 71 ? -17.506 3.628 -9.876 1.00 65.75 71 PHE A N 1
ATOM 525 C CA . PHE A 1 71 ? -16.753 2.595 -10.590 1.00 65.75 71 PHE A CA 1
ATOM 526 C C . PHE A 1 71 ? -17.486 2.098 -11.841 1.00 65.75 71 PHE A C 1
ATOM 528 O O . PHE A 1 71 ? -16.879 1.873 -12.885 1.00 65.75 71 PHE A O 1
ATOM 535 N N . TRP A 1 72 ? -18.815 1.970 -11.764 1.00 63.50 72 TRP A N 1
ATOM 536 C CA . TRP A 1 72 ? -19.641 1.539 -12.891 1.00 63.50 72 TRP A CA 1
ATOM 537 C C . TRP A 1 72 ? -20.464 2.699 -13.450 1.00 63.50 72 TRP A C 1
ATOM 539 O O . TRP A 1 72 ? -21.152 3.361 -12.675 1.00 63.50 72 TRP A O 1
ATOM 549 N N . PRO A 1 73 ? -20.537 2.886 -14.783 1.00 53.34 73 PRO A N 1
ATOM 550 C CA . PRO A 1 73 ? -21.375 3.919 -15.408 1.00 53.34 73 PRO A CA 1
ATOM 551 C C . PRO A 1 73 ? -22.854 3.872 -14.990 1.00 53.34 73 PRO A C 1
ATOM 553 O O . PRO A 1 73 ? -23.573 4.857 -15.110 1.00 53.34 73 PRO A O 1
ATOM 556 N N . GLN A 1 74 ? -23.308 2.717 -14.499 1.00 57.16 74 GLN A N 1
ATOM 557 C CA . GLN A 1 74 ? -24.661 2.470 -14.001 1.00 57.16 74 GLN A CA 1
ATOM 558 C C . GLN A 1 74 ? -24.888 2.990 -12.565 1.00 57.16 74 GLN A C 1
ATOM 560 O O . GLN A 1 74 ? -26.008 2.912 -12.069 1.00 57.16 74 GLN A O 1
ATOM 565 N N . GLY A 1 75 ? -23.855 3.504 -11.884 1.00 55.56 75 GLY A N 1
ATOM 566 C CA . GLY A 1 75 ? -23.951 4.069 -10.532 1.00 55.56 75 GLY A CA 1
ATOM 567 C C . GLY A 1 75 ? -24.107 3.034 -9.414 1.00 55.56 75 GLY A C 1
ATOM 568 O O . GLY A 1 75 ? -24.450 3.386 -8.291 1.00 55.56 75 GLY A O 1
ATOM 569 N N . THR A 1 76 ? -23.882 1.754 -9.710 1.00 64.00 76 THR A N 1
ATOM 570 C CA . THR A 1 76 ? -24.167 0.633 -8.805 1.00 64.00 76 THR A CA 1
ATOM 571 C C . THR A 1 76 ? -22.966 0.175 -7.991 1.00 64.00 76 THR A C 1
ATOM 573 O O . THR A 1 76 ? -23.090 -0.830 -7.315 1.00 64.00 76 THR A O 1
ATOM 576 N N . ALA A 1 77 ? -21.811 0.832 -8.050 1.00 69.19 77 ALA A N 1
ATOM 577 C CA . ALA A 1 77 ? -20.715 0.633 -7.102 1.00 69.19 77 ALA A CA 1
ATOM 578 C C . ALA A 1 77 ? -19.862 1.897 -7.054 1.00 69.19 77 ALA A C 1
ATOM 580 O O . ALA A 1 77 ? -19.732 2.603 -8.061 1.00 69.19 77 ALA A O 1
ATOM 581 N N . TYR A 1 78 ? -19.275 2.162 -5.896 1.00 72.56 78 TYR A N 1
ATOM 582 C CA . TYR A 1 78 ? -18.307 3.234 -5.725 1.00 72.56 78 TYR A CA 1
ATOM 583 C C . TYR A 1 78 ? -16.988 2.647 -5.253 1.00 72.56 78 TYR A C 1
ATOM 585 O O . TYR A 1 78 ? -16.956 1.714 -4.449 1.00 72.56 78 TYR A O 1
ATOM 593 N N . THR A 1 79 ? -15.911 3.212 -5.768 1.00 78.62 79 THR A N 1
ATOM 594 C CA . THR A 1 79 ? -14.552 2.874 -5.382 1.00 78.62 79 THR A CA 1
ATOM 595 C C . THR A 1 79 ? -13.963 4.047 -4.645 1.00 78.62 79 THR A C 1
ATOM 597 O O . THR A 1 79 ? -14.175 5.206 -5.001 1.00 78.62 79 THR A O 1
ATOM 600 N N . ARG A 1 80 ? -13.220 3.732 -3.600 1.00 78.44 80 ARG A N 1
ATOM 601 C CA . ARG A 1 80 ? -12.467 4.687 -2.821 1.00 78.44 80 ARG A CA 1
ATOM 602 C C . ARG A 1 80 ? -10.995 4.330 -2.873 1.00 78.44 80 ARG A C 1
ATOM 604 O O . ARG A 1 80 ? -10.649 3.162 -2.762 1.00 78.44 80 ARG A O 1
ATOM 611 N N . ARG A 1 81 ? -10.160 5.352 -3.009 1.00 80.56 81 ARG A N 1
ATOM 612 C CA . ARG A 1 81 ? -8.705 5.264 -3.043 1.00 80.56 81 ARG A CA 1
ATOM 613 C C . ARG A 1 81 ? -8.119 6.167 -1.978 1.00 80.56 81 ARG A C 1
ATOM 615 O O . ARG A 1 81 ? -8.283 7.384 -2.049 1.00 80.56 81 ARG A O 1
ATOM 622 N N . ASP A 1 82 ? -7.443 5.563 -1.016 1.00 79.19 82 ASP A N 1
ATOM 623 C CA . ASP A 1 82 ? -6.863 6.231 0.135 1.00 79.19 82 ASP A CA 1
ATOM 624 C C . ASP A 1 82 ? -5.349 6.299 0.036 1.00 79.19 82 ASP A C 1
ATOM 626 O O . ASP A 1 82 ? -4.672 5.302 -0.220 1.00 79.19 82 ASP A O 1
ATOM 630 N N . THR A 1 83 ? -4.826 7.492 0.292 1.00 79.25 83 THR A N 1
ATOM 631 C CA . THR A 1 83 ? -3.394 7.756 0.415 1.00 79.25 83 THR A CA 1
ATOM 632 C C . THR A 1 83 ? -3.113 8.484 1.720 1.00 79.25 83 THR A C 1
ATOM 634 O O . THR A 1 83 ? -3.954 9.222 2.235 1.00 79.25 83 THR A O 1
ATOM 637 N N . LEU A 1 84 ? -1.924 8.267 2.269 1.00 78.31 84 LEU A N 1
ATOM 638 C CA . LEU A 1 84 ? -1.495 8.866 3.523 1.00 78.31 84 LEU A CA 1
ATOM 639 C C . LEU A 1 84 ? -0.509 10.001 3.267 1.00 78.31 84 LEU A C 1
ATOM 641 O O . LEU A 1 84 ? 0.437 9.829 2.498 1.00 78.31 84 LEU A O 1
ATOM 645 N N . GLN A 1 85 ? -0.707 11.129 3.947 1.00 76.69 85 GLN A N 1
ATOM 646 C CA . GLN A 1 85 ? 0.174 12.285 3.903 1.00 76.69 85 GLN A CA 1
ATOM 647 C C . GLN A 1 85 ? 0.769 12.617 5.271 1.00 76.69 85 GLN A C 1
ATOM 649 O O . GLN A 1 85 ? 0.029 12.807 6.232 1.00 76.69 85 GLN A O 1
ATOM 654 N N . PHE A 1 86 ? 2.099 12.700 5.367 1.00 75.00 86 PHE A N 1
ATOM 655 C CA . PHE A 1 86 ? 2.794 13.069 6.606 1.00 75.00 86 PHE A CA 1
ATOM 656 C C . PHE A 1 86 ? 4.144 13.744 6.353 1.00 75.00 86 PHE A C 1
ATOM 658 O O . PHE A 1 86 ? 4.690 13.712 5.247 1.00 75.00 86 PHE A O 1
ATOM 665 N N . GLY A 1 87 ? 4.702 14.348 7.406 1.00 72.81 87 GLY A N 1
ATOM 666 C CA . GLY A 1 87 ? 5.996 15.031 7.325 1.00 72.81 87 GLY A CA 1
ATOM 667 C C . GLY A 1 87 ? 5.937 16.266 6.425 1.00 72.81 87 GLY A C 1
ATOM 668 O O . GLY A 1 87 ? 6.855 16.519 5.653 1.00 72.81 87 GLY A O 1
ATOM 669 N N . CYS A 1 88 ? 4.819 16.985 6.461 1.00 74.62 88 CYS A N 1
ATOM 670 C CA . CYS A 1 88 ? 4.608 18.190 5.670 1.00 74.62 88 CYS A CA 1
ATOM 671 C C . CYS A 1 88 ? 5.370 19.378 6.251 1.00 74.62 88 CYS A C 1
ATOM 673 O O . CYS A 1 88 ? 5.687 19.417 7.443 1.00 74.62 88 CYS A O 1
ATOM 675 N N . ASN A 1 89 ? 5.676 20.347 5.387 1.00 75.19 89 ASN A N 1
ATOM 676 C CA . ASN A 1 89 ? 6.241 21.615 5.826 1.00 75.19 89 ASN A CA 1
ATOM 677 C C . ASN A 1 89 ? 5.213 22.420 6.641 1.00 75.19 89 ASN A C 1
ATOM 679 O O . ASN A 1 89 ? 4.041 22.056 6.716 1.00 75.19 89 ASN A O 1
ATOM 683 N N . GLU A 1 90 ? 5.645 23.536 7.232 1.00 78.50 90 GLU A N 1
ATOM 684 C CA . GLU A 1 90 ? 4.806 24.359 8.119 1.00 78.50 90 GLU A CA 1
ATOM 685 C C . GLU A 1 90 ? 3.481 24.807 7.491 1.00 78.50 90 GLU A C 1
ATOM 687 O O . GLU A 1 90 ? 2.519 24.999 8.213 1.00 78.50 90 GLU A O 1
ATOM 692 N N . ASN A 1 91 ? 3.400 24.919 6.162 1.00 76.38 91 ASN A N 1
ATOM 693 C CA . ASN A 1 91 ? 2.181 25.325 5.459 1.00 76.38 91 ASN A CA 1
ATOM 694 C C . ASN A 1 91 ? 1.320 24.128 5.015 1.00 76.38 91 ASN A C 1
ATOM 696 O O . ASN A 1 91 ? 0.456 24.286 4.146 1.00 76.38 91 ASN A O 1
ATOM 700 N N . GLY A 1 92 ? 1.576 22.919 5.529 1.00 69.44 92 GLY A N 1
ATOM 701 C CA . GLY A 1 92 ? 0.818 21.716 5.181 1.00 69.44 92 GLY A CA 1
ATOM 702 C C . GLY A 1 92 ? 0.988 21.250 3.743 1.00 69.44 92 GLY A C 1
ATOM 703 O O . GLY A 1 92 ? 0.128 20.557 3.196 1.00 69.44 92 GLY A O 1
ATOM 704 N N . LYS A 1 93 ? 2.073 21.677 3.100 1.00 74.62 93 LYS A N 1
ATOM 705 C CA . LYS A 1 93 ? 2.416 21.344 1.718 1.00 74.62 93 LYS A CA 1
ATOM 706 C C . LYS A 1 93 ? 3.726 20.565 1.696 1.00 74.62 93 LYS A C 1
ATOM 708 O O . LYS A 1 93 ? 4.441 20.508 2.692 1.00 74.62 93 LYS A O 1
ATOM 713 N N . GLU A 1 94 ? 4.049 19.992 0.540 1.00 74.31 94 GLU A N 1
ATOM 714 C CA . GLU A 1 94 ? 5.326 19.301 0.316 1.00 74.31 94 GLU A CA 1
ATOM 715 C C . GLU A 1 94 ? 5.598 18.203 1.363 1.00 74.31 94 GLU A C 1
ATOM 717 O O . GLU A 1 94 ? 6.679 18.138 1.944 1.00 74.31 94 GLU A O 1
ATOM 722 N N . CYS A 1 95 ? 4.606 17.354 1.630 1.00 74.31 95 CYS A N 1
ATOM 723 C CA . CYS A 1 95 ? 4.770 16.226 2.543 1.00 74.31 95 CYS A CA 1
ATOM 724 C C . CYS A 1 95 ? 5.831 15.244 2.048 1.00 74.31 95 CYS A C 1
ATOM 726 O O . CYS A 1 95 ? 6.014 15.081 0.840 1.00 74.31 95 CYS A O 1
ATOM 728 N N . VAL A 1 96 ? 6.489 14.539 2.970 1.00 73.19 96 VAL A N 1
ATOM 729 C CA . VAL A 1 96 ? 7.444 13.465 2.644 1.00 73.19 96 VAL A CA 1
ATOM 730 C C . VAL A 1 96 ? 6.801 12.482 1.662 1.00 73.19 96 VAL A C 1
ATOM 732 O O . VAL A 1 96 ? 7.322 12.239 0.578 1.00 73.19 96 VAL A O 1
ATOM 735 N N . THR A 1 97 ? 5.591 12.032 1.968 1.00 71.00 97 THR A N 1
ATOM 736 C CA . THR A 1 97 ? 4.748 11.167 1.123 1.00 71.00 97 THR A CA 1
ATOM 737 C C . THR A 1 97 ? 4.153 11.824 -0.116 1.00 71.00 97 THR A C 1
ATOM 739 O O . THR A 1 97 ? 3.664 11.124 -0.994 1.00 71.00 97 THR A O 1
ATOM 742 N N . GLU A 1 98 ? 4.183 13.150 -0.226 1.00 70.56 98 GLU A N 1
ATOM 743 C CA . GLU A 1 98 ? 3.857 13.851 -1.474 1.00 70.56 98 GLU A CA 1
ATOM 744 C C . GLU A 1 98 ? 5.092 14.057 -2.345 1.00 70.56 98 GLU A C 1
ATOM 746 O O . GLU A 1 98 ? 4.972 14.367 -3.530 1.00 70.56 98 GLU A O 1
ATOM 751 N N . GLY A 1 99 ? 6.286 13.866 -1.784 1.00 59.53 99 GLY A N 1
ATOM 752 C CA . GLY A 1 99 ? 7.564 14.022 -2.460 1.00 59.53 99 GLY A CA 1
ATOM 753 C C . GLY A 1 99 ? 7.705 13.192 -3.737 1.00 59.53 99 GLY A C 1
ATOM 754 O O . GLY A 1 99 ? 8.473 13.547 -4.630 1.00 59.53 99 GLY A O 1
ATOM 755 N N . PHE A 1 100 ? 6.906 12.133 -3.859 1.00 63.22 100 PHE A N 1
ATOM 756 C CA . PHE A 1 100 ? 6.806 11.284 -5.041 1.00 63.22 100 PHE A CA 1
ATOM 757 C C . PHE A 1 100 ? 6.066 11.908 -6.222 1.00 63.22 100 PHE A C 1
ATOM 759 O O . PHE A 1 100 ? 6.313 11.496 -7.351 1.00 63.22 100 PHE A O 1
ATOM 766 N N . ARG A 1 101 ? 5.191 12.896 -5.979 1.00 59.25 101 ARG A N 1
ATOM 767 C CA . ARG A 1 101 ? 4.415 13.586 -7.025 1.00 59.25 101 ARG A CA 1
ATOM 768 C C . ARG A 1 101 ? 5.262 14.553 -7.857 1.00 59.25 101 ARG A C 1
ATOM 770 O O . ARG A 1 101 ? 4.814 15.025 -8.896 1.00 59.25 101 ARG A O 1
ATOM 777 N N . TYR A 1 102 ? 6.479 14.893 -7.407 1.00 53.50 102 TYR A N 1
ATOM 778 C CA . TYR A 1 102 ? 7.177 16.065 -7.945 1.00 53.50 102 TYR A CA 1
ATOM 779 C C . TYR A 1 102 ? 8.525 15.847 -8.627 1.00 53.50 102 TYR A C 1
ATOM 781 O O . TYR A 1 102 ? 8.928 16.764 -9.340 1.00 53.50 102 TYR A O 1
ATOM 789 N N . ASN A 1 103 ? 9.255 14.730 -8.473 1.00 53.56 103 ASN A N 1
ATOM 790 C CA . ASN A 1 103 ? 10.600 14.697 -9.081 1.00 53.56 103 ASN A CA 1
ATOM 791 C C . ASN A 1 103 ? 11.333 13.344 -9.148 1.00 53.56 103 ASN A C 1
ATOM 793 O O . ASN A 1 103 ? 12.482 13.247 -8.725 1.00 53.56 103 ASN A O 1
ATOM 797 N N . SER A 1 104 ? 10.720 12.282 -9.667 1.00 52.81 104 SER A N 1
ATOM 798 C CA . SER A 1 104 ? 11.394 10.971 -9.689 1.00 52.81 104 SER A CA 1
ATOM 799 C C . SER A 1 104 ? 11.973 10.583 -11.055 1.00 52.81 104 SER A C 1
ATOM 801 O O . SER A 1 104 ? 12.793 9.678 -11.142 1.00 52.81 104 SER A O 1
ATOM 803 N N . GLY A 1 105 ? 11.517 11.194 -12.155 1.00 62.38 105 GLY A N 1
ATOM 804 C CA . GLY A 1 105 ? 11.715 10.605 -13.485 1.00 62.38 105 GLY A CA 1
ATOM 805 C C . GLY A 1 105 ? 10.981 9.264 -13.667 1.00 62.38 105 GLY A C 1
ATOM 806 O O . GLY A 1 105 ? 10.972 8.747 -14.778 1.00 62.38 105 GLY A O 1
ATOM 807 N N . TYR A 1 106 ? 10.300 8.752 -12.636 1.00 64.81 106 TYR A N 1
ATOM 808 C CA . TYR A 1 106 ? 9.495 7.525 -12.591 1.00 64.81 106 TYR A CA 1
ATOM 809 C C . TYR A 1 106 ? 7.976 7.818 -12.560 1.00 64.81 106 TYR A C 1
ATOM 811 O O . TYR A 1 106 ? 7.160 6.909 -12.697 1.00 64.81 106 TYR A O 1
ATOM 819 N N . GLY A 1 107 ? 7.592 9.098 -12.454 1.00 72.44 107 GLY A N 1
ATOM 820 C CA . GLY A 1 107 ? 6.212 9.538 -12.221 1.00 72.44 107 GLY A CA 1
ATOM 821 C C . GLY A 1 107 ? 5.806 9.397 -10.752 1.00 72.44 107 GLY A C 1
ATOM 822 O O . GLY A 1 107 ? 6.649 9.101 -9.903 1.00 72.44 107 GLY A O 1
ATOM 823 N N . ASP A 1 108 ? 4.522 9.614 -10.473 1.00 76.31 108 ASP A N 1
ATOM 824 C CA . ASP A 1 108 ? 3.963 9.495 -9.125 1.00 76.31 108 ASP A CA 1
ATOM 825 C C . ASP A 1 108 ? 4.096 8.058 -8.611 1.00 76.31 108 ASP A C 1
ATOM 827 O O . ASP A 1 108 ? 3.715 7.113 -9.299 1.00 76.31 108 ASP A O 1
ATOM 831 N N . ILE A 1 109 ? 4.651 7.904 -7.411 1.00 80.62 109 ILE A N 1
ATOM 832 C CA . ILE A 1 109 ? 4.796 6.628 -6.707 1.00 80.62 109 ILE A CA 1
ATOM 833 C C . ILE A 1 109 ? 4.018 6.745 -5.400 1.00 80.62 109 ILE A C 1
ATOM 835 O O . ILE A 1 109 ? 4.315 7.616 -4.583 1.00 80.62 109 ILE A O 1
ATOM 839 N N . TYR A 1 110 ? 3.016 5.902 -5.186 1.00 80.25 110 TYR A N 1
ATOM 840 C CA . TYR A 1 110 ? 2.233 5.918 -3.954 1.00 80.25 110 TYR A CA 1
ATOM 841 C C . TYR A 1 110 ? 1.762 4.521 -3.578 1.00 80.25 110 TYR A C 1
ATOM 843 O O . TYR A 1 110 ? 1.408 3.720 -4.437 1.00 80.25 110 TYR A O 1
ATOM 851 N N . ASN A 1 111 ? 1.705 4.293 -2.268 1.00 81.75 111 ASN A N 1
ATOM 852 C CA . ASN A 1 111 ? 0.889 3.242 -1.689 1.00 81.75 111 ASN A CA 1
ATOM 853 C C . ASN A 1 111 ? -0.564 3.656 -1.690 1.00 81.75 111 ASN A C 1
ATOM 855 O O . ASN A 1 111 ? -0.892 4.766 -1.251 1.00 81.75 111 ASN A O 1
ATOM 859 N N . LEU A 1 112 ? -1.407 2.730 -2.118 1.00 87.56 112 LEU A N 1
ATOM 860 C CA . LEU A 1 112 ? -2.833 2.938 -2.210 1.00 87.56 112 LEU A CA 1
ATOM 861 C C . LEU A 1 112 ? -3.563 1.890 -1.380 1.00 87.56 112 LEU A C 1
ATOM 863 O O . LEU A 1 112 ? -3.265 0.705 -1.477 1.00 87.56 112 LEU A O 1
ATOM 867 N N . ASN A 1 113 ? -4.536 2.325 -0.592 1.00 87.62 113 ASN A N 1
ATOM 868 C CA . ASN A 1 113 ? -5.602 1.442 -0.142 1.00 87.62 113 ASN A CA 1
ATOM 869 C C . ASN A 1 113 ? -6.821 1.678 -1.035 1.00 87.62 113 ASN A C 1
ATOM 871 O O . ASN A 1 113 ? -7.295 2.809 -1.131 1.00 87.62 113 ASN A O 1
ATOM 875 N N . GLU A 1 114 ? -7.313 0.640 -1.694 1.00 87.56 114 GLU A N 1
ATOM 876 C CA . GLU A 1 114 ? -8.491 0.706 -2.552 1.00 87.56 114 GLU A CA 1
ATOM 877 C C . GLU A 1 114 ? -9.627 -0.116 -1.941 1.00 87.56 114 GLU A C 1
ATOM 879 O O . GLU A 1 114 ? -9.419 -1.192 -1.385 1.00 87.56 114 GLU A O 1
ATOM 884 N N . ALA A 1 115 ? -10.845 0.420 -1.994 1.00 83.81 115 ALA A N 1
ATOM 885 C CA . ALA A 1 115 ? -12.045 -0.251 -1.520 1.00 83.81 115 ALA A CA 1
ATOM 886 C C . ALA A 1 115 ? -13.216 0.031 -2.464 1.00 83.81 115 ALA A C 1
ATOM 888 O O . ALA A 1 115 ? -13.672 1.167 -2.597 1.00 83.81 115 ALA A O 1
ATOM 889 N N . THR A 1 116 ? -13.721 -1.014 -3.111 1.00 84.31 116 THR A N 1
ATOM 890 C CA . THR A 1 116 ? -14.895 -0.986 -3.984 1.00 84.31 116 THR A CA 1
ATOM 891 C C . THR A 1 116 ? -16.097 -1.575 -3.263 1.00 84.31 116 THR A C 1
ATOM 893 O O . THR A 1 116 ? -16.140 -2.769 -2.958 1.00 84.31 116 THR A O 1
ATOM 896 N N . PHE A 1 117 ? -17.102 -0.743 -3.020 1.00 80.25 117 PHE A N 1
ATOM 897 C CA . PHE A 1 117 ? -18.289 -1.085 -2.248 1.00 80.25 117 PHE A CA 1
ATOM 898 C C . PHE A 1 117 ? -19.476 -1.358 -3.162 1.00 80.25 117 PHE A C 1
ATOM 900 O O . PHE A 1 117 ? -19.761 -0.599 -4.095 1.00 80.25 117 PHE A O 1
ATOM 907 N N . GLN A 1 118 ? -20.197 -2.434 -2.862 1.00 79.88 118 GLN A N 1
ATOM 908 C CA . GLN A 1 118 ? -21.361 -2.851 -3.624 1.00 79.88 118 GLN A CA 1
ATOM 909 C C . GLN A 1 118 ? -22.649 -2.542 -2.847 1.00 79.88 118 GLN A C 1
ATOM 911 O O . GLN A 1 118 ? -22.847 -3.065 -1.750 1.00 79.88 118 GLN A O 1
ATOM 916 N N . PRO A 1 119 ? -23.564 -1.734 -3.401 1.00 75.38 119 PRO A N 1
ATOM 917 C CA . PRO A 1 119 ? -24.914 -1.554 -2.903 1.00 75.38 119 PRO A CA 1
ATOM 918 C C . PRO A 1 119 ? -25.625 -2.889 -2.722 1.00 75.38 119 PRO A C 1
ATOM 920 O O . PRO A 1 119 ? -25.430 -3.843 -3.482 1.00 75.38 119 PRO A O 1
ATOM 923 N N . LYS A 1 120 ? -26.490 -2.932 -1.711 1.00 76.00 120 LYS A N 1
ATOM 924 C CA . LYS A 1 120 ? -27.434 -4.033 -1.537 1.00 76.00 120 LYS A CA 1
ATOM 925 C C . LYS A 1 120 ? -28.438 -4.038 -2.689 1.00 76.00 120 LYS A C 1
ATOM 927 O O . LYS A 1 120 ? -28.698 -3.001 -3.297 1.00 76.00 120 LYS A O 1
ATOM 932 N N . ASP A 1 121 ? -28.979 -5.216 -2.977 1.00 77.38 121 ASP A N 1
ATOM 933 C CA . ASP A 1 121 ? -30.095 -5.407 -3.911 1.00 77.38 121 ASP A CA 1
ATOM 934 C C . ASP A 1 121 ? -29.823 -4.967 -5.366 1.00 77.38 121 ASP A C 1
ATOM 936 O O . ASP A 1 121 ? -30.751 -4.779 -6.149 1.00 77.38 121 ASP A O 1
ATOM 940 N N . ASN A 1 122 ? -28.550 -4.858 -5.773 1.00 74.75 122 ASN A N 1
ATOM 941 C CA . ASN A 1 122 ? -28.161 -4.523 -7.151 1.00 74.75 122 ASN A CA 1
ATOM 942 C C . ASN A 1 122 ? -28.140 -5.741 -8.107 1.00 74.75 122 ASN A C 1
ATOM 944 O O . ASN A 1 122 ? -27.774 -5.600 -9.272 1.00 74.75 122 ASN A O 1
ATOM 948 N N . GLY A 1 123 ? -28.500 -6.936 -7.620 1.00 73.94 123 GLY A N 1
ATOM 949 C CA . GLY A 1 123 ? -28.521 -8.184 -8.394 1.00 73.94 123 GLY A CA 1
ATOM 950 C C . GLY A 1 123 ? -27.146 -8.800 -8.693 1.00 73.94 123 GLY A C 1
ATOM 951 O O . GLY A 1 123 ? -27.086 -9.835 -9.355 1.00 73.94 123 GLY A O 1
ATOM 952 N N . HIS A 1 124 ? -26.050 -8.203 -8.214 1.00 78.25 124 HIS A N 1
ATOM 953 C CA . HIS A 1 124 ? -24.698 -8.744 -8.353 1.00 78.25 124 HIS A CA 1
ATOM 954 C C . HIS A 1 124 ? -24.416 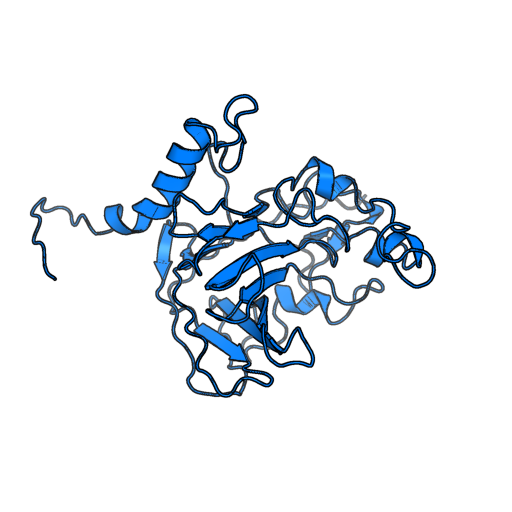-9.810 -7.269 1.00 78.25 124 HIS A C 1
ATOM 956 O O . HIS A 1 124 ? -24.863 -9.643 -6.132 1.00 78.25 124 HIS A O 1
ATOM 962 N N . PRO A 1 125 ? -23.636 -10.876 -7.548 1.00 81.06 125 PRO A N 1
ATOM 963 C CA . PRO A 1 125 ? -23.313 -11.917 -6.559 1.00 81.06 125 PRO A CA 1
ATOM 964 C C . PRO A 1 125 ? -22.656 -11.411 -5.267 1.00 81.06 125 PRO A C 1
ATOM 966 O O . PRO A 1 125 ? -22.702 -12.085 -4.245 1.00 81.06 125 PRO A O 1
ATOM 969 N N . HIS A 1 126 ? -22.036 -10.232 -5.314 1.00 82.12 126 HIS A N 1
ATOM 970 C CA . HIS A 1 126 ? -21.314 -9.612 -4.199 1.00 82.12 126 HIS A CA 1
ATOM 971 C C . HIS A 1 126 ? -22.059 -8.392 -3.607 1.00 82.12 126 HIS A C 1
ATOM 973 O O . HIS A 1 126 ? -21.443 -7.552 -2.946 1.00 82.12 126 HIS A O 1
ATOM 979 N N . ALA A 1 127 ? -23.370 -8.269 -3.861 1.00 81.50 127 ALA A N 1
ATOM 980 C CA . ALA A 1 127 ? -24.209 -7.177 -3.362 1.00 81.50 127 ALA A CA 1
ATOM 981 C C . ALA A 1 127 ? -24.118 -7.019 -1.834 1.00 81.50 127 ALA A C 1
ATOM 983 O O . ALA A 1 127 ? -24.186 -7.993 -1.087 1.00 81.50 127 ALA A O 1
ATOM 984 N N . GLY A 1 128 ? -24.003 -5.776 -1.359 1.00 77.75 128 GLY A N 1
ATOM 985 C CA . GLY A 1 128 ? -23.852 -5.449 0.064 1.00 77.75 128 GLY A CA 1
ATOM 986 C C . GLY A 1 128 ? -22.445 -5.648 0.641 1.00 77.75 128 GLY A C 1
ATOM 987 O O . GLY A 1 128 ? -22.230 -5.304 1.807 1.00 77.75 128 GLY A O 1
ATOM 988 N N . GLY A 1 129 ? -21.512 -6.185 -0.149 1.00 83.12 129 GLY A N 1
ATOM 989 C CA . GLY A 1 129 ? -20.127 -6.437 0.238 1.00 83.12 129 GLY A CA 1
ATOM 990 C C . GLY A 1 129 ? -19.133 -5.370 -0.226 1.00 83.12 129 GLY A C 1
ATOM 991 O O . GLY A 1 129 ? -19.496 -4.354 -0.825 1.00 83.12 129 GLY A O 1
ATOM 992 N N . ALA A 1 130 ? -17.851 -5.627 0.032 1.00 84.38 130 ALA A N 1
ATOM 993 C CA . ALA A 1 130 ? -16.732 -4.783 -0.380 1.00 84.38 130 ALA A CA 1
ATOM 994 C C . ALA A 1 130 ? -15.576 -5.628 -0.932 1.00 84.38 130 ALA A C 1
ATOM 996 O O . ALA A 1 130 ? -15.292 -6.706 -0.413 1.00 84.38 130 ALA A O 1
ATOM 997 N N . HIS A 1 131 ? -14.914 -5.132 -1.976 1.00 87.19 131 HIS A N 1
ATOM 998 C CA . HIS A 1 131 ? -13.608 -5.620 -2.424 1.00 87.19 131 HIS A CA 1
ATOM 999 C C . HIS A 1 131 ? -12.570 -4.603 -1.993 1.00 87.19 131 HIS A C 1
ATOM 1001 O O . HIS A 1 131 ? -12.792 -3.414 -2.195 1.00 87.19 131 HIS A O 1
ATOM 1007 N N . MET A 1 132 ? -11.488 -5.045 -1.377 1.00 87.62 132 MET A N 1
ATOM 1008 C CA . MET A 1 132 ? -10.486 -4.161 -0.804 1.00 87.62 132 MET A CA 1
ATOM 1009 C C . MET A 1 132 ? -9.092 -4.690 -1.091 1.00 87.62 132 MET A C 1
ATOM 1011 O O . MET A 1 132 ? -8.877 -5.904 -1.079 1.00 87.62 132 MET A O 1
ATOM 1015 N N . ASP A 1 133 ? -8.150 -3.787 -1.307 1.00 91.31 133 ASP A N 1
ATOM 1016 C CA . ASP A 1 133 ? -6.761 -4.132 -1.550 1.00 91.31 133 ASP A CA 1
ATOM 1017 C C . ASP A 1 133 ? -5.813 -3.025 -1.086 1.00 91.31 133 ASP A C 1
ATOM 1019 O O . ASP A 1 133 ? -6.161 -1.852 -0.954 1.00 91.31 133 ASP A O 1
ATOM 1023 N N . HIS A 1 134 ? -4.584 -3.443 -0.799 1.00 92.69 134 HIS A N 1
ATOM 1024 C CA . HIS A 1 134 ? -3.446 -2.553 -0.650 1.00 92.69 134 HIS A CA 1
ATOM 1025 C C . HIS A 1 134 ? -2.603 -2.724 -1.905 1.00 92.69 134 HIS A C 1
ATOM 1027 O O . HIS A 1 134 ? -2.156 -3.835 -2.196 1.00 92.69 134 HIS A O 1
ATOM 1033 N N . SER A 1 135 ? -2.398 -1.649 -2.653 1.00 92.31 135 SER A N 1
ATOM 1034 C CA . SER A 1 135 ? -1.818 -1.684 -3.985 1.00 92.31 135 SER A CA 1
ATOM 1035 C C . SER A 1 135 ? -0.445 -1.026 -4.033 1.00 92.31 135 SER A C 1
ATOM 1037 O O . SER A 1 135 ? -0.263 0.128 -3.643 1.00 92.31 135 SER A O 1
ATOM 1039 N N . LEU A 1 136 ? 0.511 -1.806 -4.546 1.00 93.69 136 LEU A N 1
ATOM 1040 C CA . LEU A 1 136 ? 1.904 -1.450 -4.824 1.00 93.69 136 LEU A CA 1
ATOM 1041 C C . LEU A 1 136 ? 2.154 -1.293 -6.329 1.00 93.69 136 LEU A C 1
ATOM 1043 O O . LEU A 1 136 ? 3.305 -1.220 -6.763 1.00 93.69 136 LEU A O 1
ATOM 1047 N N . VAL A 1 137 ? 1.089 -1.249 -7.140 1.00 92.56 137 VAL A N 1
ATOM 1048 C CA . VAL A 1 137 ? 1.161 -1.098 -8.605 1.00 92.56 137 VAL A CA 1
ATOM 1049 C C . VAL A 1 137 ? 1.967 0.142 -8.989 1.00 92.56 137 VAL A C 1
ATOM 1051 O O . VAL A 1 137 ? 2.748 0.120 -9.946 1.00 92.56 137 VAL A O 1
ATOM 1054 N N . ASP A 1 138 ? 1.842 1.196 -8.185 1.00 88.81 138 ASP A N 1
ATOM 1055 C CA . ASP A 1 138 ? 2.564 2.453 -8.351 1.00 88.81 138 ASP A CA 1
ATOM 1056 C C . ASP A 1 138 ? 3.829 2.549 -7.489 1.00 88.81 138 ASP A C 1
ATOM 1058 O O . ASP A 1 138 ? 4.604 3.485 -7.653 1.00 88.81 138 ASP A O 1
ATOM 1062 N N . GLY A 1 139 ? 4.101 1.545 -6.657 1.00 90.75 139 GLY A N 1
ATOM 1063 C CA . GLY A 1 139 ? 5.267 1.420 -5.785 1.00 90.75 139 GLY A CA 1
ATOM 1064 C C . GLY A 1 139 ? 4.916 1.464 -4.296 1.00 90.75 139 GLY A C 1
ATOM 1065 O O . GLY A 1 139 ? 3.766 1.642 -3.915 1.00 90.75 139 GLY A O 1
ATOM 1066 N N . TYR A 1 140 ? 5.929 1.272 -3.452 1.00 89.62 140 TYR A N 1
ATOM 1067 C CA . TYR A 1 140 ? 5.802 1.070 -2.012 1.00 89.62 140 TYR A CA 1
ATOM 1068 C C . TYR A 1 140 ? 6.618 2.104 -1.238 1.00 89.62 140 TYR A C 1
ATOM 1070 O O . TYR A 1 140 ? 7.826 2.245 -1.444 1.00 89.62 140 TYR A O 1
ATOM 1078 N N . THR A 1 141 ? 5.954 2.857 -0.363 1.00 83.00 141 THR A N 1
ATOM 1079 C CA . THR A 1 141 ? 6.505 4.095 0.212 1.00 83.00 141 THR A CA 1
ATOM 1080 C C . THR A 1 141 ? 6.452 4.158 1.735 1.00 83.00 141 THR A C 1
ATOM 1082 O O . THR A 1 141 ? 7.235 4.879 2.346 1.00 83.00 141 THR A O 1
ATOM 1085 N N . TYR A 1 142 ? 5.556 3.396 2.355 1.00 80.00 142 TYR A N 1
ATOM 1086 C CA . TYR A 1 142 ? 5.394 3.280 3.803 1.00 80.00 142 TYR A CA 1
ATOM 1087 C C . TYR A 1 142 ? 4.677 1.975 4.165 1.00 80.00 142 TYR A C 1
ATOM 1089 O O . TYR A 1 142 ? 3.916 1.437 3.367 1.00 80.00 142 TYR A O 1
ATOM 1097 N N . LEU A 1 143 ? 4.896 1.475 5.379 1.00 81.62 143 LEU A N 1
ATOM 1098 C CA . LEU A 1 143 ? 4.228 0.269 5.866 1.00 81.62 143 LEU A CA 1
ATOM 1099 C C . LEU A 1 143 ? 2.748 0.559 6.098 1.00 81.62 143 LEU A C 1
ATOM 1101 O O . LEU A 1 143 ? 2.405 1.569 6.722 1.00 81.62 143 LEU A O 1
ATOM 1105 N N . MET A 1 144 ? 1.894 -0.343 5.630 1.00 82.19 144 MET A N 1
ATOM 1106 C CA . MET A 1 144 ? 0.448 -0.232 5.760 1.00 82.19 144 MET A CA 1
ATOM 1107 C C . MET A 1 144 ? -0.144 -1.623 5.964 1.00 82.19 144 MET A C 1
ATOM 1109 O O . MET A 1 144 ? 0.094 -2.522 5.160 1.00 82.19 144 MET A O 1
ATOM 1113 N N . VAL A 1 145 ? -0.938 -1.784 7.018 1.00 82.38 145 VAL A N 1
ATOM 1114 C CA . VAL A 1 145 ? -1.805 -2.942 7.245 1.00 82.38 145 VAL A CA 1
ATOM 1115 C C . VAL A 1 145 ? -3.208 -2.436 7.536 1.00 82.38 145 VAL A C 1
ATOM 1117 O O . VAL A 1 145 ? -3.405 -1.559 8.374 1.00 82.38 145 VAL A O 1
ATOM 1120 N N . ILE A 1 146 ? -4.187 -3.002 6.845 1.00 83.12 146 ILE A N 1
ATOM 1121 C CA . ILE A 1 146 ? -5.598 -2.724 7.053 1.00 83.12 146 ILE A CA 1
ATOM 1122 C C . ILE A 1 146 ? -6.210 -3.957 7.693 1.00 83.12 146 ILE A C 1
ATOM 1124 O O . ILE A 1 146 ? -6.076 -5.076 7.187 1.00 83.12 146 ILE A O 1
ATOM 1128 N N . VAL A 1 147 ? -6.874 -3.735 8.821 1.00 79.56 147 VAL A N 1
ATOM 1129 C CA . VAL A 1 147 ? -7.527 -4.780 9.602 1.00 79.56 147 VAL A CA 1
ATOM 1130 C C . VAL A 1 147 ? -9.025 -4.496 9.627 1.00 79.56 147 VAL A C 1
ATOM 1132 O O . VAL A 1 147 ? -9.464 -3.577 10.323 1.00 79.56 147 VAL A O 1
ATOM 1135 N N . PRO A 1 148 ? -9.822 -5.245 8.851 1.00 78.19 148 PRO A N 1
ATOM 1136 C CA . PRO A 1 148 ? -11.272 -5.208 8.958 1.00 78.19 148 PRO A CA 1
ATOM 1137 C C . PRO A 1 148 ? -11.743 -5.709 10.329 1.00 78.19 148 PRO A C 1
ATOM 1139 O O . PRO A 1 148 ? -11.273 -6.742 10.805 1.00 78.19 148 PRO A O 1
ATOM 1142 N N . ASP A 1 149 ? -12.718 -5.029 10.928 1.00 73.31 149 ASP A N 1
ATOM 1143 C CA . ASP A 1 149 ? -13.426 -5.490 12.128 1.00 73.31 149 ASP A CA 1
ATOM 1144 C C . ASP A 1 149 ? -14.501 -6.520 11.747 1.00 73.31 149 ASP A C 1
ATOM 1146 O O . ASP A 1 149 ? -15.709 -6.283 11.773 1.00 73.31 149 ASP A O 1
ATOM 1150 N N . SER A 1 150 ? -14.036 -7.651 11.226 1.00 73.12 150 SER A N 1
ATOM 1151 C CA . SER A 1 150 ? -14.867 -8.785 10.841 1.00 73.12 150 SER A CA 1
ATOM 1152 C C . SER A 1 150 ? -13.993 -10.024 10.719 1.00 73.12 150 SER A C 1
ATOM 1154 O O . SER A 1 150 ? -13.021 -10.037 9.966 1.00 73.12 150 SER A O 1
ATOM 1156 N N . GLU A 1 151 ? -14.357 -11.103 11.410 1.00 70.94 151 GLU A N 1
ATOM 1157 C CA . GLU A 1 151 ? -13.618 -12.369 11.319 1.00 70.94 151 GLU A CA 1
ATOM 1158 C C . GLU A 1 151 ? -13.714 -13.029 9.935 1.00 70.94 151 GLU A C 1
ATOM 1160 O O . GLU A 1 151 ? -12.837 -13.822 9.575 1.00 70.94 151 GLU A O 1
ATOM 1165 N N . GLU A 1 152 ? -14.756 -12.677 9.172 1.00 74.38 152 GLU A N 1
ATOM 1166 C CA . GLU A 1 152 ? -15.017 -13.125 7.799 1.00 74.38 152 GLU A CA 1
ATOM 1167 C C . GLU A 1 152 ? -14.156 -12.375 6.767 1.00 74.38 152 GLU A C 1
ATOM 1169 O O . GLU A 1 152 ? -14.076 -12.782 5.609 1.00 74.38 152 GLU A O 1
ATOM 1174 N N . CYS A 1 153 ? -13.511 -11.281 7.177 1.00 80.75 153 CYS A N 1
ATOM 1175 C CA . CYS A 1 153 ? -12.684 -10.430 6.337 1.00 80.75 153 CYS A CA 1
ATOM 1176 C C . CYS A 1 153 ? -11.211 -10.589 6.695 1.00 80.75 153 CYS A C 1
ATOM 1178 O O . CYS A 1 153 ? -10.792 -10.358 7.827 1.00 80.75 153 CYS A O 1
ATOM 1180 N N . LEU A 1 154 ? -10.395 -10.958 5.713 1.00 84.56 154 LEU A N 1
ATOM 1181 C CA . LEU A 1 154 ? -8.959 -11.083 5.927 1.00 84.56 154 LEU A CA 1
ATOM 1182 C C . LEU A 1 154 ? -8.291 -9.699 5.931 1.00 84.56 154 LEU A C 1
ATOM 1184 O O . LEU A 1 154 ? -8.653 -8.850 5.109 1.00 84.56 154 LEU A O 1
ATOM 1188 N N . PRO A 1 155 ? -7.283 -9.477 6.792 1.00 85.88 155 PRO A N 1
ATOM 1189 C CA . PRO A 1 155 ? -6.456 -8.284 6.712 1.00 85.88 155 PRO A CA 1
ATOM 1190 C C . PRO A 1 155 ? -5.617 -8.303 5.431 1.00 85.88 155 PRO A C 1
ATOM 1192 O O . PRO A 1 155 ? -5.387 -9.347 4.804 1.00 85.88 155 PRO A O 1
ATOM 1195 N N . TYR A 1 156 ? -5.115 -7.134 5.065 1.00 89.25 156 TYR A N 1
ATOM 1196 C CA . TYR A 1 156 ? -4.276 -6.961 3.887 1.00 89.25 156 TYR A CA 1
ATOM 1197 C C . TYR A 1 156 ? -3.297 -5.807 4.088 1.00 89.25 156 TYR A C 1
ATOM 1199 O O . TYR A 1 156 ? -3.445 -5.012 5.014 1.00 89.25 156 TYR A O 1
ATOM 1207 N N . GLY A 1 157 ? -2.249 -5.758 3.269 1.00 90.44 157 GLY A N 1
ATOM 1208 C CA . GLY A 1 157 ? -1.151 -4.813 3.452 1.00 90.44 157 GLY A CA 1
ATOM 1209 C C . GLY A 1 157 ? 0.243 -5.419 3.318 1.00 90.44 157 GLY A C 1
ATOM 1210 O O . GLY A 1 157 ? 0.414 -6.567 2.888 1.00 90.44 157 GLY A O 1
ATOM 1211 N N . CYS A 1 158 ? 1.247 -4.630 3.698 1.00 89.31 158 CYS A N 1
ATOM 1212 C CA . CYS A 1 158 ? 2.641 -5.038 3.776 1.00 89.31 158 CYS A CA 1
ATOM 1213 C C . CYS A 1 158 ? 3.360 -4.377 4.962 1.00 89.31 158 CYS A C 1
ATOM 1215 O O . CYS A 1 158 ? 3.205 -3.183 5.220 1.00 89.31 158 CYS A O 1
ATOM 1217 N N . THR A 1 159 ? 4.165 -5.174 5.669 1.00 86.75 159 THR A N 1
ATOM 1218 C CA . THR A 1 159 ? 4.970 -4.755 6.832 1.00 86.75 159 THR A CA 1
ATOM 1219 C C . THR A 1 159 ? 6.472 -4.781 6.556 1.00 86.75 159 THR A C 1
ATOM 1221 O O . THR A 1 159 ? 7.272 -4.558 7.458 1.00 86.75 159 THR A O 1
ATOM 1224 N N . GLU A 1 160 ? 6.874 -5.088 5.325 1.00 86.88 160 GLU A N 1
ATOM 1225 C CA . GLU A 1 160 ? 8.280 -5.085 4.927 1.00 86.88 160 GLU A CA 1
ATOM 1226 C C . GLU A 1 160 ? 8.817 -3.650 4.902 1.00 86.88 160 GLU A C 1
ATOM 1228 O O . GLU A 1 160 ? 8.080 -2.715 4.588 1.00 86.88 160 GLU A O 1
ATOM 1233 N N . ASP A 1 161 ? 10.101 -3.460 5.207 1.00 85.31 161 ASP A N 1
ATOM 1234 C CA . ASP A 1 161 ? 10.753 -2.152 5.056 1.00 85.31 161 ASP A CA 1
ATOM 1235 C C . ASP A 1 161 ? 10.723 -1.728 3.573 1.00 85.31 161 ASP A C 1
ATOM 1237 O O . ASP A 1 161 ? 11.255 -2.480 2.749 1.00 85.31 161 ASP A O 1
ATOM 1241 N N . PRO A 1 162 ? 10.136 -0.568 3.202 1.00 86.12 162 PRO A N 1
ATOM 1242 C CA . PRO A 1 162 ? 9.971 -0.168 1.812 1.00 86.12 162 PRO A CA 1
ATOM 1243 C C . PRO A 1 162 ? 11.235 -0.151 0.973 1.00 86.12 162 PRO A C 1
ATOM 1245 O O . PRO A 1 162 ? 11.172 -0.477 -0.206 1.00 86.12 162 PRO A O 1
ATOM 1248 N N . ALA A 1 163 ? 12.382 0.171 1.563 1.00 83.56 163 ALA A N 1
ATOM 1249 C CA . ALA A 1 163 ? 13.668 0.160 0.869 1.00 83.56 163 ALA A CA 1
ATOM 1250 C C . ALA A 1 163 ? 14.610 -0.934 1.387 1.00 83.56 163 ALA A C 1
ATOM 1252 O O . ALA A 1 163 ? 15.830 -0.856 1.199 1.00 83.56 163 ALA A O 1
ATOM 1253 N N . GLY A 1 164 ? 14.043 -1.964 2.021 1.00 87.69 164 GLY A N 1
ATOM 1254 C CA . GLY A 1 164 ? 14.782 -3.095 2.556 1.00 87.69 164 GLY A CA 1
ATOM 1255 C C . GLY A 1 164 ? 15.580 -3.838 1.481 1.00 87.69 164 GLY A C 1
ATOM 1256 O O . GLY A 1 164 ? 15.441 -3.617 0.276 1.00 87.69 164 GLY A O 1
ATOM 1257 N N . GLY A 1 165 ? 16.424 -4.780 1.908 1.00 89.31 165 GLY A N 1
ATOM 1258 C CA . GLY A 1 165 ? 17.322 -5.524 1.008 1.00 89.31 165 GLY A CA 1
ATOM 1259 C C . GLY A 1 165 ? 16.627 -6.353 -0.083 1.00 89.31 165 GLY A C 1
ATOM 1260 O O . GLY A 1 165 ? 17.295 -6.863 -0.976 1.00 89.31 165 GLY A O 1
ATOM 1261 N N . TRP A 1 166 ? 15.305 -6.497 -0.016 1.00 92.31 166 TRP A N 1
ATOM 1262 C CA . TRP A 1 166 ? 14.488 -7.164 -1.023 1.00 92.31 166 TRP A CA 1
ATOM 1263 C C . TRP A 1 166 ? 14.095 -6.253 -2.194 1.00 92.31 166 TRP A C 1
ATOM 1265 O O . TRP A 1 166 ? 13.802 -6.767 -3.273 1.00 92.31 166 TRP A O 1
ATOM 1275 N N . CYS A 1 167 ? 14.097 -4.929 -2.008 1.00 94.31 167 CYS A N 1
ATOM 1276 C CA . CYS A 1 167 ? 13.877 -3.987 -3.097 1.00 94.31 167 CYS A CA 1
ATOM 1277 C C . CYS A 1 167 ? 15.155 -3.916 -3.952 1.00 94.31 167 CYS A C 1
ATOM 1279 O O . CYS A 1 167 ? 16.226 -3.609 -3.411 1.00 94.31 167 CYS A O 1
ATOM 1281 N N . PRO A 1 168 ? 15.091 -4.184 -5.269 1.00 94.12 168 PRO A N 1
ATOM 1282 C CA . PRO A 1 168 ? 16.259 -4.071 -6.135 1.00 94.12 168 PRO A CA 1
ATOM 1283 C C . PRO A 1 168 ? 16.831 -2.650 -6.125 1.00 94.12 168 PRO A C 1
ATOM 1285 O O . PRO A 1 168 ? 16.082 -1.676 -6.133 1.00 94.12 168 PRO A O 1
ATOM 1288 N N . ASP A 1 169 ? 18.155 -2.507 -6.196 1.00 91.06 169 ASP A N 1
ATOM 1289 C CA . ASP A 1 169 ? 18.793 -1.180 -6.169 1.00 91.06 169 ASP A CA 1
ATOM 1290 C C . ASP A 1 169 ? 18.337 -0.268 -7.322 1.00 91.06 169 ASP A C 1
ATOM 1292 O O . ASP A 1 169 ? 18.268 0.944 -7.151 1.00 91.06 169 ASP A O 1
ATOM 1296 N N . SER A 1 170 ? 17.963 -0.838 -8.473 1.00 90.62 170 SER A N 1
ATOM 1297 C CA . SER A 1 170 ? 17.388 -0.099 -9.608 1.00 90.62 170 SER A CA 1
ATOM 1298 C C . SER A 1 170 ? 15.973 0.437 -9.363 1.00 90.62 170 SER A C 1
ATOM 1300 O O . SER A 1 170 ? 15.504 1.267 -10.136 1.00 90.62 170 SER A O 1
ATOM 1302 N N . HIS A 1 171 ? 15.300 -0.039 -8.316 1.00 91.62 171 HIS A N 1
ATOM 1303 C CA . HIS A 1 171 ? 13.934 0.333 -7.948 1.00 91.62 171 HIS A CA 1
ATOM 1304 C C . HIS A 1 171 ? 13.888 1.169 -6.667 1.00 91.62 171 HIS A C 1
ATOM 1306 O O . HIS A 1 171 ? 12.846 1.741 -6.359 1.00 91.62 171 HIS A O 1
ATOM 1312 N N . LYS A 1 172 ? 14.997 1.287 -5.927 1.00 88.81 172 LYS A N 1
ATOM 1313 C CA . LYS A 1 172 ? 15.069 2.168 -4.759 1.00 88.81 172 LYS A CA 1
ATOM 1314 C C . LYS A 1 172 ? 14.972 3.622 -5.201 1.00 88.81 172 LYS A C 1
ATOM 1316 O O . LYS A 1 172 ? 15.781 4.104 -5.994 1.00 88.81 172 LYS A O 1
ATOM 1321 N N . VAL A 1 173 ? 13.991 4.326 -4.654 1.00 82.06 173 VAL A N 1
ATOM 1322 C CA . VAL A 1 173 ? 13.737 5.739 -4.940 1.00 82.06 173 VAL A CA 1
ATOM 1323 C C . VAL A 1 173 ? 13.850 6.559 -3.668 1.00 82.06 173 VAL A C 1
ATOM 1325 O O . VAL A 1 173 ? 13.447 6.114 -2.596 1.00 82.06 173 VAL A O 1
ATOM 1328 N N . LEU A 1 174 ? 14.395 7.768 -3.785 1.00 78.44 174 LEU A N 1
ATOM 1329 C CA . LEU A 1 174 ? 14.349 8.748 -2.705 1.00 78.44 174 LEU A CA 1
ATOM 1330 C C . LEU A 1 174 ? 12.941 9.341 -2.637 1.00 78.44 174 LEU A C 1
ATOM 1332 O O . LEU A 1 174 ? 12.340 9.670 -3.662 1.00 78.44 174 LEU A O 1
ATOM 1336 N N . ILE A 1 175 ? 12.424 9.459 -1.424 1.00 67.94 175 ILE A N 1
ATOM 1337 C CA . ILE A 1 175 ? 11.092 9.970 -1.139 1.00 67.94 175 ILE A CA 1
ATOM 1338 C C . ILE A 1 175 ? 11.219 11.453 -0.790 1.00 67.94 175 ILE A C 1
ATOM 1340 O O . ILE A 1 175 ? 11.706 11.823 0.276 1.00 67.94 175 ILE A O 1
ATOM 1344 N N . GLY A 1 176 ? 10.762 12.324 -1.685 1.00 62.25 176 GLY A N 1
ATOM 1345 C CA . GLY A 1 176 ? 10.768 13.763 -1.434 1.00 62.25 176 GLY A CA 1
ATOM 1346 C C . GLY A 1 176 ? 12.158 14.385 -1.351 1.00 62.25 176 GLY A C 1
ATOM 1347 O O . GLY A 1 176 ? 13.102 13.933 -1.996 1.00 62.25 176 GLY A O 1
ATOM 1348 N N . ARG A 1 177 ? 12.259 15.511 -0.634 1.00 59.09 177 ARG A N 1
ATOM 1349 C CA . ARG A 1 177 ? 13.505 16.296 -0.540 1.00 59.09 177 ARG A CA 1
ATOM 1350 C C . ARG A 1 177 ? 14.441 15.815 0.564 1.00 59.09 177 ARG A C 1
ATOM 1352 O O . ARG A 1 177 ? 15.613 16.179 0.541 1.00 59.09 177 ARG A O 1
ATOM 1359 N N . ASP A 1 178 ? 13.930 15.039 1.513 1.00 60.81 178 ASP A N 1
ATOM 1360 C CA . ASP A 1 178 ? 14.737 14.442 2.565 1.00 60.81 178 ASP A CA 1
ATOM 1361 C C . ASP A 1 178 ? 15.333 13.120 2.044 1.00 60.81 178 ASP A C 1
ATOM 1363 O O . ASP A 1 178 ? 14.603 12.144 1.865 1.00 60.81 178 ASP A O 1
ATOM 1367 N N . PRO A 1 179 ? 16.655 13.056 1.792 1.00 63.00 179 PRO A N 1
ATOM 1368 C CA . PRO A 1 179 ? 17.296 11.872 1.224 1.00 63.00 179 PRO A CA 1
ATOM 1369 C C . PRO A 1 179 ? 17.300 10.670 2.180 1.00 63.00 179 PRO A C 1
ATOM 1371 O O . PRO A 1 179 ? 17.775 9.596 1.813 1.00 63.00 179 PRO A O 1
ATOM 1374 N N . THR A 1 180 ? 16.823 10.850 3.413 1.00 64.38 180 THR A N 1
ATOM 1375 C CA . THR A 1 180 ? 16.730 9.797 4.423 1.00 64.38 180 THR A CA 1
ATOM 1376 C C . THR A 1 180 ? 15.471 8.937 4.265 1.00 64.38 180 THR A C 1
ATOM 1378 O O . THR A 1 180 ? 15.435 7.810 4.769 1.00 64.38 180 THR A O 1
ATOM 1381 N N . TYR A 1 181 ? 14.463 9.406 3.522 1.00 68.12 181 TYR A N 1
ATOM 1382 C CA . TYR A 1 181 ? 13.294 8.602 3.185 1.00 68.12 181 TYR A CA 1
ATOM 1383 C C . TYR A 1 181 ? 13.498 7.906 1.839 1.00 68.12 181 TYR A C 1
ATOM 1385 O O . TYR A 1 181 ? 13.854 8.523 0.834 1.00 68.12 181 TYR A O 1
ATOM 1393 N N . THR A 1 182 ? 13.268 6.594 1.817 1.00 79.69 182 THR A N 1
ATOM 1394 C CA . THR A 1 182 ? 13.447 5.745 0.633 1.00 79.69 182 THR A CA 1
ATOM 1395 C C . THR A 1 182 ? 12.266 4.798 0.462 1.00 79.69 182 THR A C 1
ATOM 1397 O O . THR A 1 182 ? 11.704 4.313 1.441 1.00 79.69 182 THR A O 1
ATOM 1400 N N . GLY A 1 183 ? 11.866 4.569 -0.785 1.00 86.25 183 GLY A N 1
ATOM 1401 C CA . GLY A 1 183 ? 10.798 3.648 -1.164 1.00 86.25 183 GLY A CA 1
ATOM 1402 C C . GLY A 1 183 ? 11.244 2.732 -2.296 1.00 86.25 183 GLY A C 1
ATOM 1403 O O . GLY A 1 183 ? 12.383 2.815 -2.763 1.00 86.25 183 GLY A O 1
ATOM 1404 N N . CYS A 1 184 ? 10.333 1.889 -2.765 1.00 90.62 184 CYS A N 1
ATOM 1405 C CA . CYS A 1 184 ? 10.564 0.990 -3.888 1.00 90.62 184 CYS A CA 1
ATOM 1406 C C . CYS A 1 184 ? 9.574 1.283 -5.013 1.00 90.62 184 CYS A C 1
ATOM 1408 O O . CYS A 1 184 ? 8.364 1.278 -4.804 1.00 90.62 184 CYS A O 1
ATOM 1410 N N . ALA A 1 185 ? 10.072 1.526 -6.216 1.00 91.94 185 ALA A N 1
ATOM 1411 C CA . ALA A 1 185 ? 9.258 1.643 -7.414 1.00 91.94 185 ALA A CA 1
ATOM 1412 C C . ALA A 1 185 ? 8.801 0.258 -7.911 1.00 91.94 185 ALA A C 1
ATOM 1414 O O . ALA A 1 185 ? 9.461 -0.759 -7.682 1.00 91.94 185 ALA A O 1
ATOM 1415 N N . SER A 1 186 ? 7.679 0.225 -8.628 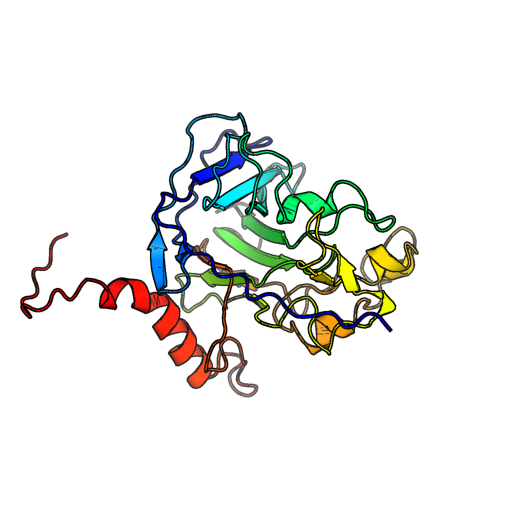1.00 93.50 186 SER A N 1
ATOM 1416 C CA . SER A 1 186 ? 7.251 -0.951 -9.389 1.00 93.50 186 SER A CA 1
ATOM 1417 C C . SER A 1 186 ? 7.990 -1.058 -10.726 1.00 93.50 186 SER A C 1
ATOM 1419 O O . SER A 1 186 ? 8.554 -0.076 -11.224 1.00 93.50 186 SER A O 1
ATOM 1421 N N . ASP A 1 187 ? 7.929 -2.232 -11.356 1.00 95.12 187 ASP A N 1
ATOM 1422 C CA . ASP A 1 187 ? 8.471 -2.438 -12.704 1.00 95.12 187 ASP A CA 1
ATOM 1423 C C . ASP A 1 187 ? 7.814 -1.488 -13.713 1.00 95.12 187 ASP A C 1
ATOM 1425 O O . ASP A 1 187 ? 8.486 -0.958 -14.595 1.00 95.12 187 ASP A O 1
ATOM 1429 N N . CYS A 1 188 ? 6.508 -1.219 -13.580 1.00 93.62 188 CYS A N 1
ATOM 1430 C CA . CYS A 1 188 ? 5.816 -0.262 -14.443 1.00 93.62 188 CYS A CA 1
ATOM 1431 C C . CYS A 1 188 ? 6.447 1.132 -14.343 1.00 93.62 188 CYS A C 1
ATOM 1433 O O . CYS A 1 188 ? 6.708 1.775 -15.364 1.00 93.62 188 CYS A O 1
ATOM 1435 N N . ARG A 1 189 ? 6.748 1.588 -13.124 1.00 91.00 189 ARG A N 1
ATOM 1436 C CA . ARG A 1 189 ? 7.311 2.921 -12.888 1.00 91.00 189 ARG A CA 1
ATOM 1437 C C . ARG A 1 189 ? 8.746 3.032 -13.394 1.00 91.00 189 ARG A C 1
ATOM 1439 O O . ARG A 1 189 ? 9.089 4.049 -14.000 1.00 91.00 189 ARG A O 1
ATOM 1446 N N . VAL A 1 190 ? 9.552 1.982 -13.227 1.00 91.44 190 VAL A N 1
ATOM 1447 C CA . VAL A 1 190 ? 10.947 1.940 -13.699 1.00 91.44 190 VAL A CA 1
ATOM 1448 C C . VAL A 1 190 ? 11.045 1.744 -15.212 1.00 91.44 190 VAL A C 1
ATOM 1450 O O . VAL A 1 190 ? 11.745 2.498 -15.887 1.00 91.44 190 VAL A O 1
ATOM 1453 N N . MET A 1 191 ? 10.345 0.753 -15.764 1.00 92.56 191 MET A N 1
ATOM 1454 C CA . MET A 1 191 ? 10.492 0.336 -17.163 1.00 92.56 191 MET A CA 1
ATOM 1455 C C . MET A 1 191 ? 9.593 1.118 -18.125 1.00 92.56 191 MET A C 1
ATOM 1457 O O . MET A 1 191 ? 9.954 1.295 -19.288 1.00 92.56 191 MET A O 1
ATOM 1461 N N . LYS A 1 192 ? 8.417 1.566 -17.666 1.00 91.00 192 LYS A N 1
ATOM 1462 C CA . LYS A 1 192 ? 7.414 2.332 -18.434 1.00 91.00 192 LYS A CA 1
ATOM 1463 C C . LYS A 1 192 ? 6.906 1.665 -19.717 1.00 91.00 192 LYS A C 1
ATOM 1465 O O . LYS A 1 192 ? 6.332 2.339 -20.578 1.00 91.00 192 LYS A O 1
ATOM 1470 N N . THR A 1 193 ? 7.095 0.356 -19.856 1.00 94.25 193 THR A N 1
ATOM 1471 C CA . THR A 1 193 ? 6.624 -0.418 -21.009 1.00 94.25 193 THR A CA 1
ATOM 1472 C C . THR A 1 193 ? 5.158 -0.805 -20.843 1.00 94.25 193 THR A C 1
ATOM 1474 O O . THR A 1 193 ? 4.654 -0.932 -19.728 1.00 94.25 193 THR A O 1
ATOM 1477 N N . ASP A 1 194 ? 4.471 -1.043 -21.960 1.00 95.44 194 ASP A N 1
ATOM 1478 C CA . ASP A 1 194 ? 3.077 -1.496 -21.926 1.00 95.44 194 ASP A CA 1
ATOM 1479 C C . ASP A 1 194 ? 2.924 -2.852 -21.242 1.00 95.44 194 ASP A C 1
ATOM 1481 O O . ASP A 1 194 ? 1.966 -3.044 -20.506 1.00 95.44 194 ASP A O 1
ATOM 1485 N N . ALA A 1 195 ? 3.898 -3.750 -21.400 1.00 93.88 195 ALA A N 1
ATOM 1486 C CA . ALA A 1 195 ? 3.896 -5.040 -20.722 1.00 93.88 195 ALA A CA 1
ATOM 1487 C C . ALA A 1 195 ? 4.019 -4.899 -19.196 1.00 93.88 195 ALA A C 1
ATOM 1489 O O . ALA A 1 195 ? 3.243 -5.508 -18.469 1.00 93.88 195 ALA A O 1
ATOM 1490 N N . ALA A 1 196 ? 4.950 -4.073 -18.699 1.00 93.88 196 ALA A N 1
ATOM 1491 C CA . ALA A 1 196 ? 5.139 -3.892 -17.256 1.00 93.88 196 ALA A CA 1
ATOM 1492 C C . ALA A 1 196 ? 3.953 -3.174 -16.589 1.00 93.88 196 ALA A C 1
ATOM 1494 O O . ALA A 1 196 ? 3.661 -3.427 -15.420 1.00 93.88 196 ALA A O 1
ATOM 1495 N N . CYS A 1 197 ? 3.281 -2.295 -17.337 1.00 93.69 197 CYS A N 1
ATOM 1496 C CA . CYS A 1 197 ? 2.137 -1.503 -16.887 1.00 93.69 197 CYS A CA 1
ATOM 1497 C C . CYS A 1 197 ? 0.770 -2.096 -17.266 1.00 93.69 197 CYS A C 1
ATOM 1499 O O . CYS A 1 197 ? -0.244 -1.436 -17.056 1.00 93.69 197 CYS A O 1
ATOM 1501 N N . CYS A 1 198 ? 0.731 -3.287 -17.868 1.00 94.88 198 CYS A N 1
ATOM 1502 C CA . CYS A 1 198 ? -0.485 -3.933 -18.363 1.00 94.88 198 CYS A CA 1
ATOM 1503 C C . CYS A 1 198 ? -1.369 -3.064 -19.289 1.00 94.88 198 CYS A C 1
ATOM 1505 O O . CYS A 1 198 ? -2.592 -3.006 -19.144 1.00 94.88 198 CYS A O 1
ATOM 1507 N N . ARG A 1 199 ? -0.762 -2.342 -20.236 1.00 94.44 199 ARG A N 1
ATOM 1508 C CA . ARG A 1 199 ? -1.465 -1.427 -21.153 1.00 94.44 199 ARG A CA 1
ATOM 1509 C C . ARG A 1 199 ? -1.614 -2.024 -22.549 1.00 94.44 199 ARG A C 1
ATOM 1511 O O . ARG A 1 199 ? -0.838 -2.880 -22.971 1.00 94.44 199 ARG A O 1
ATOM 1518 N N . GLY A 1 200 ? -2.573 -1.496 -23.309 1.00 94.44 200 GLY A N 1
ATOM 1519 C CA . GLY A 1 200 ? -2.745 -1.827 -24.723 1.00 94.44 200 GLY A CA 1
ATOM 1520 C C . GLY A 1 200 ? -2.977 -3.322 -24.935 1.00 94.44 200 GLY A C 1
ATOM 1521 O O . GLY A 1 200 ? -3.930 -3.876 -24.400 1.00 94.44 200 GLY A O 1
ATOM 1522 N N . ALA A 1 201 ? -2.092 -3.963 -25.702 1.00 94.19 201 ALA A N 1
ATOM 1523 C CA . ALA A 1 201 ? -2.169 -5.394 -26.007 1.00 94.19 201 ALA A CA 1
ATOM 1524 C C . ALA A 1 201 ? -1.883 -6.317 -24.805 1.00 94.19 201 ALA A C 1
ATOM 1526 O O . ALA A 1 201 ? -2.093 -7.516 -24.917 1.00 94.19 201 ALA A O 1
ATOM 1527 N N . TYR A 1 202 ? -1.401 -5.775 -23.682 1.00 93.25 202 TYR A N 1
ATOM 1528 C CA . TYR A 1 202 ? -1.098 -6.515 -22.453 1.00 93.25 202 TYR A CA 1
ATOM 1529 C C . TYR A 1 202 ? -2.149 -6.270 -21.362 1.00 93.25 202 TYR A C 1
ATOM 1531 O O . TYR A 1 202 ? -1.814 -6.266 -20.182 1.00 93.25 202 TYR A O 1
ATOM 1539 N N . ASN A 1 203 ? -3.395 -5.969 -21.727 1.00 90.12 203 ASN A N 1
ATOM 1540 C CA . ASN A 1 203 ? -4.467 -5.792 -20.753 1.00 90.12 203 ASN A CA 1
ATOM 1541 C C . ASN A 1 203 ? -5.072 -7.146 -20.334 1.00 90.12 203 ASN A C 1
ATOM 1543 O O . ASN A 1 203 ? -4.984 -8.136 -21.058 1.00 90.12 203 ASN A O 1
ATOM 1547 N N . HIS A 1 204 ? -5.704 -7.172 -19.161 1.00 86.81 204 HIS A N 1
ATOM 1548 C CA . HIS A 1 204 ? -6.431 -8.329 -18.633 1.00 86.81 204 HIS A CA 1
ATOM 1549 C C . HIS A 1 204 ? -5.612 -9.636 -18.709 1.00 86.81 204 HIS A C 1
ATOM 1551 O O . HIS A 1 204 ? -4.540 -9.721 -18.111 1.00 86.81 204 HIS A O 1
ATOM 1557 N N . ASP A 1 205 ? -6.084 -10.631 -19.468 1.00 87.38 205 ASP A N 1
ATOM 1558 C CA . ASP A 1 205 ? -5.493 -11.974 -19.553 1.00 87.38 205 ASP A CA 1
ATOM 1559 C C . ASP A 1 205 ? -4.099 -11.983 -20.192 1.00 87.38 205 ASP A C 1
ATOM 1561 O O . ASP A 1 205 ? -3.305 -12.890 -19.942 1.00 87.38 205 ASP A O 1
ATOM 1565 N N . GLU A 1 206 ? -3.783 -10.967 -20.997 1.00 91.12 206 GLU A N 1
ATOM 1566 C CA . GLU A 1 206 ? -2.478 -10.828 -21.642 1.00 91.12 206 GLU A CA 1
ATOM 1567 C C . GLU A 1 206 ? -1.459 -10.112 -20.740 1.00 91.12 206 GLU A C 1
ATOM 1569 O O . GLU A 1 206 ? -0.266 -10.064 -21.076 1.00 91.12 206 GLU A O 1
ATOM 1574 N N . CYS A 1 207 ? -1.877 -9.581 -19.577 1.00 91.56 207 CYS A N 1
ATOM 1575 C CA . CYS A 1 207 ? -0.916 -9.047 -18.621 1.00 91.56 207 CYS A CA 1
ATOM 1576 C C . CYS A 1 207 ? -0.211 -10.168 -17.867 1.00 91.56 207 CYS A C 1
ATOM 1578 O O . CYS A 1 207 ? -0.786 -10.888 -17.050 1.00 91.56 207 CYS A O 1
ATOM 1580 N N . ARG A 1 208 ? 1.095 -10.269 -18.092 1.00 90.19 208 ARG A N 1
ATOM 1581 C CA . ARG A 1 208 ? 1.960 -11.121 -17.281 1.00 90.19 208 ARG A CA 1
ATOM 1582 C C . ARG A 1 208 ? 2.327 -10.402 -15.990 1.00 90.19 208 ARG A C 1
ATOM 1584 O O . ARG A 1 208 ? 2.485 -9.185 -15.983 1.00 90.19 208 ARG A O 1
ATOM 1591 N N . ALA A 1 209 ? 2.518 -11.176 -14.924 1.00 88.56 209 ALA A N 1
ATOM 1592 C CA . ALA A 1 209 ? 2.956 -10.643 -13.641 1.00 88.56 209 ALA A CA 1
ATOM 1593 C C . ALA A 1 209 ? 4.243 -9.812 -13.792 1.00 88.56 209 ALA A C 1
ATOM 1595 O O . ALA A 1 209 ? 5.207 -10.251 -14.427 1.00 88.56 209 ALA A O 1
ATOM 1596 N N . SER A 1 210 ? 4.237 -8.626 -13.188 1.00 91.12 210 SER A N 1
ATOM 1597 C CA . SER A 1 210 ? 5.382 -7.727 -13.052 1.00 91.12 210 SER A CA 1
ATOM 1598 C C . SER A 1 210 ? 5.624 -7.419 -11.572 1.00 91.12 210 SER A C 1
ATOM 1600 O O 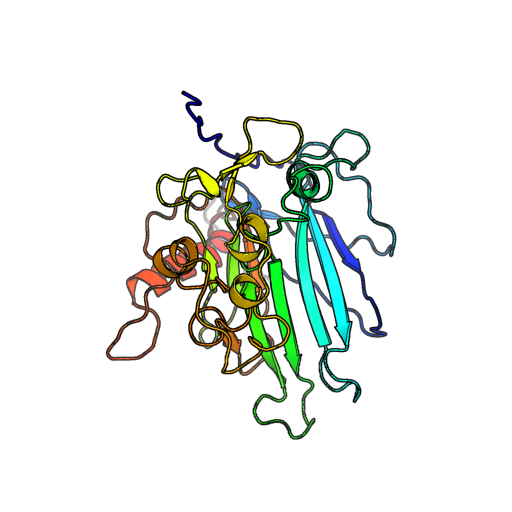. SER A 1 210 ? 4.834 -7.793 -10.704 1.00 91.12 210 SER A O 1
ATOM 1602 N N . SER A 1 211 ? 6.743 -6.766 -11.269 1.00 94.06 211 SER A N 1
ATOM 1603 C CA . SER A 1 211 ? 7.159 -6.388 -9.914 1.00 94.06 211 SER A CA 1
ATOM 1604 C C . SER A 1 211 ? 7.251 -7.587 -8.965 1.00 94.06 211 SER A C 1
ATOM 1606 O O . SER A 1 211 ? 6.722 -7.576 -7.851 1.00 94.06 211 SER A O 1
ATOM 1608 N N . GLN A 1 212 ? 7.918 -8.658 -9.411 1.00 93.00 212 GLN A N 1
ATOM 1609 C CA . GLN A 1 212 ? 8.010 -9.918 -8.662 1.00 93.00 212 GLN A CA 1
ATOM 1610 C C . GLN A 1 212 ? 8.592 -9.725 -7.249 1.00 93.00 212 GLN A C 1
ATOM 1612 O O . GLN A 1 212 ? 8.183 -10.416 -6.317 1.00 93.00 212 GLN A O 1
ATOM 1617 N N . HIS A 1 213 ? 9.472 -8.735 -7.059 1.00 94.19 213 HIS A N 1
ATOM 1618 C CA . HIS A 1 213 ? 10.005 -8.357 -5.746 1.00 94.19 213 HIS A CA 1
ATOM 1619 C C . HIS A 1 213 ? 8.909 -7.998 -4.736 1.00 94.19 213 HIS A C 1
ATOM 1621 O O . HIS A 1 213 ? 9.029 -8.366 -3.569 1.00 94.19 213 HIS A O 1
ATOM 1627 N N . PHE A 1 214 ? 7.823 -7.350 -5.170 1.00 94.19 214 PHE A N 1
ATOM 1628 C CA . PHE A 1 214 ? 6.653 -7.124 -4.321 1.00 94.19 214 PHE A CA 1
ATOM 1629 C C . PHE A 1 214 ? 5.863 -8.409 -4.099 1.00 94.19 214 PHE A C 1
ATOM 1631 O O . PHE A 1 214 ? 5.547 -8.727 -2.957 1.00 94.19 214 PHE A O 1
ATOM 1638 N N . SER A 1 215 ? 5.595 -9.180 -5.155 1.00 91.00 215 SER A N 1
ATOM 1639 C CA . SER A 1 215 ? 4.851 -10.448 -5.055 1.00 91.00 215 SER A CA 1
ATOM 1640 C C . SER A 1 215 ? 5.469 -11.445 -4.068 1.00 91.00 215 SER A C 1
ATOM 1642 O O . SER A 1 215 ? 4.748 -12.219 -3.432 1.00 91.00 215 SER A O 1
ATOM 1644 N N . ASP A 1 216 ? 6.796 -11.450 -3.949 1.00 91.00 216 ASP A N 1
ATOM 1645 C CA . ASP A 1 216 ? 7.525 -12.375 -3.079 1.00 91.00 216 ASP A CA 1
ATOM 1646 C C . ASP A 1 216 ? 7.468 -11.964 -1.602 1.00 91.00 216 ASP A C 1
ATOM 1648 O O . ASP A 1 216 ? 7.488 -12.827 -0.717 1.00 91.00 216 ASP A O 1
ATOM 1652 N N . ARG A 1 217 ? 7.386 -10.655 -1.336 1.00 91.44 217 ARG A N 1
ATOM 1653 C CA . ARG A 1 217 ? 7.528 -10.061 0.002 1.00 91.44 217 ARG A CA 1
ATOM 1654 C C . ARG A 1 217 ? 6.213 -9.572 0.591 1.00 91.44 217 ARG A C 1
ATOM 1656 O O . ARG A 1 217 ? 5.874 -9.904 1.721 1.00 91.44 217 ARG A O 1
ATOM 1663 N N . CYS A 1 218 ? 5.419 -8.877 -0.205 1.00 91.38 218 CYS A N 1
ATOM 1664 C CA . CYS A 1 218 ? 4.132 -8.309 0.168 1.00 91.38 218 CYS A CA 1
ATOM 1665 C C . CYS A 1 218 ? 2.978 -9.171 -0.367 1.00 91.38 218 CYS A C 1
ATOM 1667 O O . CYS A 1 218 ? 2.153 -8.715 -1.151 1.00 91.38 218 CYS A O 1
ATOM 1669 N N . LYS A 1 219 ? 2.897 -10.436 0.067 1.00 88.50 219 LYS A N 1
ATOM 1670 C CA . LYS A 1 219 ? 1.938 -11.436 -0.462 1.00 88.50 219 LYS A CA 1
ATOM 1671 C C . LYS A 1 219 ? 0.455 -11.073 -0.288 1.00 88.50 219 LYS A C 1
ATOM 1673 O O . LYS A 1 219 ? -0.395 -11.697 -0.915 1.00 88.50 219 LYS A O 1
ATOM 1678 N N . ASN A 1 220 ? 0.161 -10.100 0.573 1.00 89.44 220 ASN A N 1
ATOM 1679 C CA . ASN A 1 220 ? -1.181 -9.601 0.866 1.00 89.44 220 ASN A CA 1
ATOM 1680 C C . ASN A 1 220 ? -1.414 -8.192 0.292 1.00 89.44 220 ASN A C 1
ATOM 1682 O O . ASN A 1 220 ? -2.189 -7.421 0.849 1.00 89.44 220 ASN A O 1
ATOM 1686 N N . SER A 1 221 ? -0.700 -7.833 -0.775 1.00 91.75 221 SER A N 1
ATOM 1687 C CA . SER A 1 221 ? -0.846 -6.577 -1.515 1.00 91.75 221 SER A CA 1
ATOM 1688 C C . SER A 1 221 ? -0.834 -6.853 -3.022 1.00 91.75 221 SER A C 1
ATOM 1690 O O . SER A 1 221 ? -0.237 -7.839 -3.453 1.00 91.75 221 SER A O 1
ATOM 1692 N N . TYR A 1 222 ? -1.460 -5.994 -3.829 1.00 91.88 222 TYR A N 1
ATOM 1693 C CA . TYR A 1 222 ? -1.319 -6.026 -5.287 1.00 91.88 222 TYR A CA 1
ATOM 1694 C C . TYR A 1 222 ? 0.082 -5.591 -5.693 1.00 91.88 222 TYR A C 1
ATOM 1696 O O . TYR A 1 222 ? 0.494 -4.471 -5.399 1.00 91.88 222 TYR A O 1
ATOM 1704 N N . ALA A 1 223 ? 0.803 -6.452 -6.407 1.00 91.75 223 ALA A N 1
ATOM 1705 C CA . ALA A 1 223 ? 2.111 -6.114 -6.962 1.00 91.75 223 ALA A CA 1
ATOM 1706 C C . ALA A 1 223 ? 2.030 -5.480 -8.366 1.00 91.75 223 ALA A C 1
ATOM 1708 O O . ALA A 1 223 ? 2.934 -4.747 -8.766 1.00 91.75 223 ALA A O 1
ATOM 1709 N N . TYR A 1 224 ? 0.964 -5.771 -9.121 1.00 91.38 224 TYR A N 1
ATOM 1710 C CA . TYR A 1 224 ? 0.731 -5.295 -10.490 1.00 91.38 224 TYR A CA 1
ATOM 1711 C C . TYR A 1 224 ? -0.778 -5.199 -10.787 1.00 91.38 224 TYR A C 1
ATOM 1713 O O . TYR A 1 224 ? -1.600 -5.651 -9.994 1.00 91.38 224 TYR A O 1
ATOM 1721 N N . ALA A 1 225 ? -1.147 -4.581 -11.913 1.00 89.94 225 ALA A N 1
ATOM 1722 C CA . ALA A 1 225 ? -2.518 -4.122 -12.172 1.00 89.94 225 ALA A CA 1
ATOM 1723 C C . ALA A 1 225 ? -3.598 -5.223 -12.230 1.00 89.94 225 ALA A C 1
ATOM 1725 O O . ALA A 1 225 ? -4.775 -4.903 -12.118 1.00 89.94 225 ALA A O 1
ATOM 1726 N N . TYR A 1 226 ? -3.215 -6.490 -12.411 1.00 87.25 226 TYR A N 1
ATOM 1727 C CA . TYR A 1 226 ? -4.141 -7.627 -12.504 1.00 87.25 226 TYR A CA 1
ATOM 1728 C C . TYR A 1 226 ? -3.793 -8.739 -11.492 1.00 87.25 226 TYR A C 1
ATOM 1730 O O . TYR A 1 226 ? -3.966 -9.929 -11.760 1.00 87.25 226 TYR A O 1
ATOM 1738 N N . ASP A 1 227 ? -3.274 -8.364 -10.315 1.00 83.94 227 ASP A N 1
ATOM 1739 C CA . ASP A 1 227 ? -2.862 -9.285 -9.240 1.00 83.94 227 ASP A CA 1
ATOM 1740 C C . ASP A 1 227 ? -4.019 -9.782 -8.341 1.00 83.94 227 ASP A C 1
ATOM 1742 O O . ASP A 1 227 ? -3.859 -10.032 -7.139 1.00 83.94 227 ASP A O 1
ATOM 1746 N N . ASP A 1 228 ? -5.203 -9.965 -8.930 1.00 74.06 228 ASP A N 1
ATOM 1747 C CA . ASP A 1 228 ? -6.460 -10.256 -8.222 1.00 74.06 228 ASP A CA 1
ATOM 1748 C C . ASP A 1 228 ? -6.396 -11.518 -7.355 1.00 74.06 228 ASP A C 1
ATOM 1750 O O . ASP A 1 228 ? -7.077 -11.639 -6.338 1.00 74.06 228 ASP A O 1
ATOM 1754 N N . ARG A 1 229 ? -5.534 -12.469 -7.721 1.00 66.62 229 ARG A N 1
ATOM 1755 C CA . ARG A 1 229 ? -5.400 -13.753 -7.021 1.00 66.62 229 ARG A CA 1
ATOM 1756 C C . ARG A 1 229 ? -4.708 -13.648 -5.662 1.00 66.62 229 ARG A C 1
ATOM 1758 O O . ARG A 1 229 ? -4.821 -14.591 -4.881 1.00 66.62 229 ARG A O 1
ATOM 1765 N N . LYS A 1 230 ? -3.966 -12.570 -5.384 1.00 67.69 230 LYS A N 1
ATOM 1766 C CA . LYS A 1 230 ? -3.135 -12.465 -4.172 1.00 67.69 230 LYS A CA 1
ATOM 1767 C C . LYS A 1 230 ? -3.484 -11.292 -3.272 1.00 67.69 230 LYS A C 1
ATOM 1769 O O . LYS A 1 230 ? -3.533 -11.494 -2.057 1.00 67.69 230 LYS A O 1
ATOM 1774 N N . GLY A 1 231 ? -3.755 -10.108 -3.818 1.00 70.81 231 GLY A N 1
ATOM 1775 C CA . GLY A 1 231 ? -3.971 -8.912 -2.991 1.00 70.81 231 GLY A CA 1
ATOM 1776 C C . GLY A 1 231 ? -5.422 -8.465 -2.826 1.00 70.81 231 GLY A C 1
ATOM 1777 O O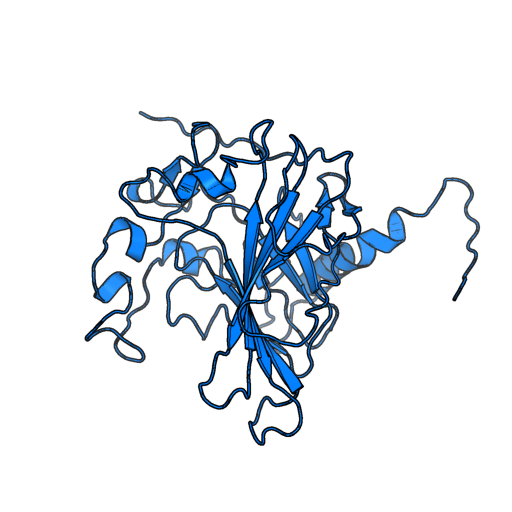 . GLY A 1 231 ? -5.665 -7.631 -1.962 1.00 70.81 231 GLY A O 1
ATOM 1778 N N . LEU A 1 232 ? -6.384 -9.045 -3.558 1.00 84.56 232 LEU A N 1
ATOM 1779 C CA . LEU A 1 232 ? -7.791 -8.665 -3.434 1.00 84.56 232 LEU A CA 1
ATOM 1780 C C . LEU A 1 232 ? -8.418 -9.387 -2.251 1.00 84.56 232 LEU A C 1
ATOM 1782 O O . LEU A 1 232 ? -8.260 -10.603 -2.087 1.00 84.56 232 LEU A O 1
ATOM 1786 N N . ARG A 1 233 ? -9.151 -8.650 -1.426 1.00 87.31 233 ARG A N 1
ATOM 1787 C CA . ARG A 1 233 ? -9.938 -9.183 -0.317 1.00 87.31 233 ARG A CA 1
ATOM 1788 C C . ARG A 1 233 ? -11.398 -8.891 -0.552 1.00 87.31 233 ARG A C 1
ATOM 1790 O O . ARG A 1 233 ? -11.784 -7.742 -0.717 1.00 87.31 233 ARG A O 1
ATOM 1797 N N . PHE A 1 234 ? -12.211 -9.939 -0.548 1.00 87.25 234 PHE A N 1
ATOM 1798 C CA . PHE A 1 234 ? -13.655 -9.795 -0.579 1.00 87.25 234 PHE A CA 1
ATOM 1799 C C . PHE A 1 234 ? -14.240 -9.975 0.818 1.00 87.25 234 PHE A C 1
ATOM 1801 O O . PHE A 1 234 ? -13.894 -10.911 1.536 1.00 87.25 234 PHE A O 1
ATOM 1808 N N . CYS A 1 235 ? -15.167 -9.088 1.156 1.00 86.44 235 CYS A N 1
ATOM 1809 C CA . CYS A 1 235 ? -15.976 -9.122 2.357 1.00 86.44 235 CYS A CA 1
ATOM 1810 C C . CYS A 1 235 ? -17.453 -9.150 1.980 1.00 86.44 235 CYS A C 1
ATOM 1812 O O . CYS A 1 235 ? -17.933 -8.249 1.291 1.00 86.44 235 CYS A O 1
ATOM 1814 N N . GLY A 1 236 ? -18.198 -10.140 2.481 1.00 84.81 236 GLY A N 1
ATOM 1815 C CA . GLY A 1 236 ? -19.636 -10.284 2.211 1.00 84.81 236 GLY A CA 1
ATOM 1816 C C . GLY A 1 236 ? -20.506 -9.153 2.775 1.00 84.81 236 GLY A C 1
ATOM 1817 O O . GLY A 1 236 ? -21.662 -9.003 2.388 1.00 84.81 236 GLY A O 1
ATOM 1818 N N . LYS A 1 237 ? -19.950 -8.342 3.679 1.00 80.12 237 LYS A N 1
ATOM 1819 C CA . LYS A 1 237 ? -20.537 -7.116 4.226 1.00 80.12 237 LYS A CA 1
ATOM 1820 C C . LYS A 1 237 ? -19.457 -6.047 4.282 1.00 80.12 237 LYS A C 1
ATOM 1822 O O . LYS A 1 237 ? -18.292 -6.383 4.451 1.00 80.12 237 LYS A O 1
ATOM 1827 N N . VAL A 1 238 ? -19.840 -4.778 4.188 1.00 76.06 238 VAL A N 1
ATOM 1828 C CA . VAL A 1 238 ? -18.919 -3.655 4.418 1.00 76.06 238 VAL A CA 1
ATOM 1829 C C . VAL A 1 238 ? -18.453 -3.665 5.884 1.00 76.06 238 VAL A C 1
ATOM 1831 O O . VAL A 1 238 ? -19.303 -3.481 6.759 1.00 76.06 238 VAL A O 1
ATOM 1834 N N . PRO A 1 239 ? -17.159 -3.906 6.178 1.00 72.62 239 PRO A N 1
ATOM 1835 C CA . PRO A 1 239 ? -16.655 -3.903 7.546 1.00 72.62 239 PRO A CA 1
ATOM 1836 C C . PRO A 1 239 ? -16.268 -2.482 7.984 1.00 72.62 239 PRO A C 1
ATOM 1838 O O . PRO A 1 239 ? -15.961 -1.630 7.147 1.00 72.62 239 PRO A O 1
ATOM 1841 N N . GLN A 1 240 ? -16.215 -2.238 9.296 1.00 68.69 240 GLN A N 1
ATOM 1842 C CA . GLN A 1 240 ? -15.374 -1.153 9.811 1.00 68.69 240 GLN A CA 1
ATOM 1843 C C . GLN A 1 240 ? -13.905 -1.533 9.594 1.00 68.69 240 GLN A C 1
ATOM 1845 O O . GLN A 1 240 ? -13.563 -2.716 9.598 1.00 68.69 240 GLN A O 1
ATOM 1850 N N . ILE A 1 241 ? -13.033 -0.554 9.366 1.00 70.25 241 ILE A N 1
ATOM 1851 C CA . ILE A 1 241 ? -11.621 -0.809 9.066 1.00 70.25 241 ILE A CA 1
ATOM 1852 C C . ILE A 1 241 ? -10.721 -0.049 10.025 1.00 70.25 241 ILE A C 1
ATOM 1854 O O . ILE A 1 241 ? -10.901 1.138 10.287 1.00 70.25 241 ILE A O 1
ATOM 1858 N N . THR A 1 242 ? -9.702 -0.740 10.511 1.00 69.62 242 THR A N 1
ATOM 1859 C CA . THR A 1 242 ? -8.646 -0.151 11.323 1.00 69.62 242 THR A CA 1
ATOM 1860 C C . THR A 1 242 ? -7.391 -0.048 10.480 1.00 69.62 242 THR A C 1
ATOM 1862 O O . THR A 1 242 ? -6.948 -1.034 9.884 1.00 69.62 242 THR A O 1
ATOM 1865 N N . TYR A 1 243 ? -6.819 1.152 10.420 1.00 72.00 243 TYR A N 1
ATOM 1866 C CA . TYR A 1 243 ? -5.605 1.386 9.661 1.00 72.00 243 TYR A CA 1
ATOM 1867 C C . TYR A 1 243 ? -4.395 1.385 10.583 1.00 72.00 243 TYR A C 1
ATOM 1869 O O . TYR A 1 243 ? -4.269 2.207 11.491 1.00 72.00 243 TYR A O 1
ATOM 1877 N N . HIS A 1 244 ? -3.455 0.502 10.292 1.00 71.00 244 HIS A N 1
ATOM 1878 C CA . HIS A 1 244 ? -2.163 0.468 10.942 1.00 71.00 244 HIS A CA 1
ATOM 1879 C C . HIS A 1 244 ? -1.115 0.950 9.944 1.00 71.00 244 HIS A C 1
ATOM 1881 O O . HIS A 1 244 ? -0.841 0.295 8.938 1.00 71.00 244 HIS A O 1
ATOM 1887 N N . PHE A 1 245 ? -0.532 2.110 10.219 1.00 66.75 245 PHE A N 1
ATOM 1888 C CA . PHE A 1 245 ? 0.539 2.688 9.419 1.00 66.75 245 PHE A CA 1
ATOM 1889 C C . PHE A 1 245 ? 1.787 2.831 10.290 1.00 66.75 245 PHE A C 1
ATOM 1891 O O . PHE A 1 245 ? 1.668 3.177 11.462 1.00 66.75 245 PHE A O 1
ATOM 1898 N N . PHE A 1 246 ? 2.964 2.638 9.689 1.00 59.72 246 PHE A N 1
ATOM 1899 C CA . PHE A 1 246 ? 4.291 2.856 10.296 1.00 59.72 246 PHE A CA 1
ATOM 1900 C C . PHE A 1 246 ? 4.724 1.884 11.396 1.00 59.72 246 PHE A C 1
ATOM 1902 O O . PHE A 1 246 ? 3.914 1.320 12.119 1.00 59.72 246 PHE A O 1
ATOM 1909 N N . ASN A 1 247 ? 6.049 1.707 11.501 1.00 51.38 247 ASN A N 1
ATOM 1910 C CA . ASN A 1 247 ? 6.742 0.986 12.577 1.00 51.38 247 ASN A CA 1
ATOM 1911 C C . ASN A 1 247 ? 6.088 -0.353 12.981 1.00 51.38 247 ASN A C 1
ATOM 1913 O O . ASN A 1 247 ? 6.101 -0.754 14.145 1.00 51.38 247 ASN A O 1
ATOM 1917 N N . LEU A 1 248 ? 5.539 -1.069 11.992 1.00 61.22 248 LEU A N 1
ATOM 1918 C CA . LEU A 1 248 ? 4.940 -2.390 12.152 1.00 61.22 248 LEU A CA 1
ATOM 1919 C C . LEU A 1 248 ? 6.036 -3.449 12.235 1.00 61.22 248 LEU A C 1
ATOM 1921 O O . LEU A 1 248 ? 6.127 -4.344 11.399 1.00 61.22 248 LEU A O 1
ATOM 1925 N N . ASN A 1 249 ? 6.888 -3.341 13.252 1.00 59.22 249 ASN A N 1
ATOM 1926 C CA . ASN A 1 249 ? 7.765 -4.435 13.633 1.00 59.22 249 ASN A CA 1
ATOM 1927 C C . ASN A 1 249 ? 6.949 -5.433 14.457 1.00 59.22 249 ASN A C 1
ATOM 1929 O O . ASN A 1 249 ? 7.037 -5.479 15.685 1.00 59.22 249 ASN A O 1
ATOM 1933 N N . LEU A 1 250 ? 6.067 -6.150 13.762 1.00 67.31 250 LEU A N 1
ATOM 1934 C CA . LEU A 1 250 ? 5.261 -7.192 14.369 1.00 67.31 250 LEU A CA 1
ATOM 1935 C C . LEU A 1 250 ? 6.187 -8.349 14.731 1.00 67.31 250 LEU A C 1
ATOM 1937 O O . LEU A 1 250 ? 6.887 -8.897 13.885 1.00 67.31 250 LEU A O 1
ATOM 1941 N N . ASP A 1 251 ? 6.161 -8.739 15.999 1.00 71.50 251 ASP A N 1
ATOM 1942 C CA . ASP A 1 251 ? 6.855 -9.919 16.511 1.00 71.50 251 ASP A CA 1
ATOM 1943 C C . ASP A 1 251 ? 6.074 -11.217 16.231 1.00 71.50 251 ASP A C 1
ATOM 1945 O O . ASP A 1 251 ? 6.265 -12.228 16.906 1.00 71.50 251 ASP A O 1
ATOM 1949 N N . CYS A 1 252 ? 5.168 -11.177 15.251 1.00 76.56 252 CYS A N 1
ATOM 1950 C CA . CYS A 1 252 ? 4.256 -12.249 14.897 1.00 76.56 252 CYS A CA 1
ATOM 1951 C C . CYS A 1 252 ? 3.915 -12.255 13.403 1.00 76.56 252 CYS A C 1
ATOM 1953 O O . CYS A 1 252 ? 3.896 -11.222 12.731 1.00 76.56 252 CYS A O 1
ATOM 1955 N N . ASP A 1 253 ? 3.590 -13.444 12.901 1.00 82.44 253 ASP A N 1
ATOM 1956 C CA . ASP A 1 253 ? 3.051 -13.639 11.560 1.00 82.44 253 ASP A CA 1
ATOM 1957 C C . ASP A 1 253 ? 1.602 -13.160 11.526 1.00 82.44 253 ASP A C 1
ATOM 1959 O O . ASP A 1 253 ? 0.763 -13.771 12.169 1.00 82.44 253 ASP A O 1
ATOM 1963 N N . TRP A 1 254 ? 1.269 -12.107 10.778 1.00 81.12 254 TRP A N 1
ATOM 1964 C CA . TRP A 1 254 ? -0.047 -11.449 10.868 1.00 81.12 254 TRP A CA 1
ATOM 1965 C C . TRP A 1 254 ? -1.060 -11.854 9.786 1.00 81.12 254 TRP A C 1
ATOM 1967 O O . TRP A 1 254 ? -2.256 -11.637 9.954 1.00 81.12 254 TRP A O 1
ATOM 1977 N N . ALA A 1 255 ? -0.610 -12.447 8.680 1.00 82.81 255 ALA A N 1
ATOM 1978 C CA . ALA A 1 255 ? -1.481 -12.833 7.566 1.00 82.81 255 ALA A CA 1
ATOM 1979 C C . ALA A 1 255 ? -0.966 -14.075 6.827 1.00 82.81 255 ALA A C 1
ATOM 1981 O O . ALA A 1 255 ? -0.788 -14.081 5.605 1.00 82.81 255 ALA A O 1
ATOM 1982 N N . VAL A 1 256 ? -0.695 -15.131 7.595 1.00 84.94 256 VAL A N 1
ATOM 1983 C CA . VAL A 1 256 ? -0.366 -16.457 7.070 1.00 84.94 256 VAL A CA 1
ATOM 1984 C C . VAL A 1 256 ? -1.644 -17.279 6.976 1.00 84.94 256 VAL A C 1
ATOM 1986 O O . VAL A 1 256 ? -2.356 -17.445 7.964 1.00 84.94 256 VAL A O 1
ATOM 1989 N N . MET A 1 257 ? -1.921 -17.809 5.786 1.00 83.38 257 MET A N 1
ATOM 1990 C CA . MET A 1 257 ? -3.061 -18.691 5.545 1.00 83.38 257 MET A CA 1
ATOM 1991 C C . MET A 1 257 ? -2.681 -20.144 5.833 1.00 83.38 257 MET A C 1
ATOM 1993 O O . MET A 1 257 ? -1.648 -20.632 5.370 1.00 83.38 257 MET A O 1
ATOM 1997 N N . ASP A 1 258 ? -3.533 -20.842 6.572 1.00 83.50 258 ASP A N 1
ATOM 1998 C CA . ASP A 1 258 ? -3.458 -22.280 6.766 1.00 83.50 258 ASP A CA 1
ATOM 1999 C C . ASP A 1 258 ? -3.883 -22.990 5.462 1.00 83.50 258 ASP A C 1
ATOM 2001 O O . ASP A 1 258 ? -5.000 -22.784 4.974 1.00 83.50 258 ASP A O 1
ATOM 2005 N N . PRO A 1 259 ? -3.018 -23.835 4.874 1.00 83.88 259 PRO A N 1
ATOM 2006 C CA . PRO A 1 259 ? -3.276 -24.444 3.572 1.00 83.88 259 PRO A CA 1
ATOM 2007 C C . PRO A 1 259 ? -4.352 -25.538 3.602 1.00 83.88 259 PRO A C 1
ATOM 2009 O O . PRO A 1 259 ? -4.848 -25.920 2.545 1.00 83.88 259 PRO A O 1
ATOM 2012 N N . GLN A 1 260 ? -4.693 -26.076 4.775 1.00 85.25 260 GLN A N 1
ATOM 2013 C CA . GLN A 1 260 ? -5.704 -27.125 4.922 1.00 85.25 260 GLN A CA 1
ATOM 2014 C C . GLN A 1 260 ? -7.099 -26.529 5.066 1.00 85.25 260 GLN A C 1
ATOM 2016 O O . GLN A 1 260 ? -8.061 -27.055 4.511 1.00 85.25 260 GLN A O 1
ATOM 2021 N N . THR A 1 261 ? -7.208 -25.441 5.826 1.00 86.38 261 THR A N 1
ATOM 2022 C CA . THR A 1 261 ? -8.498 -24.818 6.145 1.00 86.38 261 THR A CA 1
ATOM 2023 C C . THR A 1 261 ? -8.840 -23.648 5.231 1.00 86.38 261 THR A C 1
ATOM 2025 O O . THR A 1 261 ? -10.010 -23.292 5.128 1.00 86.38 261 THR A O 1
ATOM 2028 N N . GLY A 1 262 ? -7.843 -23.039 4.581 1.00 80.50 262 GLY A N 1
ATOM 2029 C CA . GLY A 1 262 ? -8.029 -21.809 3.814 1.00 80.50 262 GLY A CA 1
ATOM 2030 C C . GLY A 1 262 ? -8.347 -20.589 4.684 1.00 80.50 262 GLY A C 1
ATOM 2031 O O . GLY A 1 262 ? -8.750 -19.564 4.146 1.00 80.50 262 GLY A O 1
ATOM 2032 N N . ASN A 1 263 ? -8.165 -20.689 6.004 1.00 83.31 263 ASN A N 1
ATOM 2033 C CA . ASN A 1 263 ? -8.345 -19.601 6.965 1.00 83.31 263 ASN A CA 1
ATOM 2034 C C . ASN A 1 263 ? -6.991 -19.042 7.416 1.00 83.31 263 ASN A C 1
ATOM 2036 O O . ASN A 1 263 ? -5.947 -19.623 7.131 1.00 83.31 263 ASN A O 1
ATOM 2040 N N . LEU A 1 264 ? -6.992 -17.933 8.160 1.00 82.75 264 LEU A N 1
ATOM 2041 C CA . LEU A 1 264 ? -5.787 -17.478 8.859 1.00 82.75 264 LEU A CA 1
ATOM 2042 C C . LEU A 1 264 ? -5.288 -18.549 9.829 1.00 82.75 264 LEU A C 1
ATOM 2044 O O . LEU A 1 264 ? -6.080 -19.200 10.514 1.00 82.75 264 LEU A O 1
ATOM 2048 N N . SER A 1 265 ? -3.967 -18.679 9.919 1.00 88.44 265 SER A N 1
ATOM 2049 C CA . SER A 1 265 ? -3.326 -19.479 10.953 1.00 88.44 265 SER A CA 1
ATOM 2050 C C . SER A 1 265 ? -3.720 -18.964 12.342 1.00 88.44 265 SER A C 1
ATOM 2052 O O . SER A 1 265 ? -4.060 -17.789 12.523 1.00 88.44 265 SER A O 1
ATOM 2054 N N . ARG A 1 266 ? -3.657 -19.844 13.348 1.00 88.12 266 ARG A N 1
ATOM 2055 C CA . ARG A 1 266 ? -3.912 -19.460 14.744 1.00 88.12 266 ARG A CA 1
ATOM 2056 C C . ARG A 1 266 ? -3.009 -18.302 15.172 1.00 88.12 266 ARG A C 1
ATOM 2058 O O . ARG A 1 266 ? -3.506 -17.332 15.730 1.00 88.12 266 ARG A O 1
ATOM 2065 N N . ASP A 1 267 ? -1.722 -18.386 14.852 1.00 86.62 267 ASP A N 1
ATOM 2066 C CA . ASP A 1 267 ? -0.728 -17.388 15.247 1.00 86.62 267 ASP A CA 1
ATOM 2067 C C . ASP A 1 267 ? -1.024 -16.027 14.580 1.00 86.62 267 ASP A C 1
ATOM 2069 O O . ASP A 1 267 ? -0.949 -14.986 15.234 1.00 86.62 267 ASP A O 1
ATOM 2073 N N . SER A 1 268 ? -1.494 -16.026 13.324 1.00 85.19 268 SER A N 1
ATOM 2074 C CA . SER A 1 268 ? -1.989 -14.814 12.656 1.00 85.19 268 SER A CA 1
ATOM 2075 C C . SER A 1 268 ? -3.262 -14.262 13.259 1.00 85.19 268 SER A C 1
ATOM 2077 O O . SER A 1 268 ? -3.369 -13.049 13.438 1.00 85.19 268 SER A O 1
ATOM 2079 N N . ARG A 1 269 ? -4.205 -15.116 13.656 1.00 83.69 269 ARG A N 1
ATOM 2080 C CA . ARG A 1 269 ? -5.400 -14.658 14.367 1.00 83.69 269 ARG A CA 1
ATOM 2081 C C . ARG A 1 269 ? -5.040 -14.025 15.713 1.00 83.69 269 ARG A C 1
ATOM 2083 O O . ARG A 1 269 ? -5.559 -12.963 16.032 1.00 83.69 269 ARG A O 1
ATOM 2090 N N . GLU A 1 270 ? -4.131 -14.625 16.478 1.00 83.06 270 GLU A N 1
ATOM 2091 C CA . GLU A 1 270 ? -3.653 -14.076 17.754 1.00 83.06 270 GLU A CA 1
ATOM 2092 C C . GLU A 1 270 ? -2.923 -12.736 17.567 1.00 83.06 270 GLU A C 1
ATOM 2094 O O . GLU A 1 270 ? -3.176 -11.785 18.311 1.00 83.06 270 GLU A O 1
ATOM 2099 N N . CYS A 1 271 ? -2.075 -12.631 16.540 1.00 82.69 271 CYS A N 1
ATOM 2100 C CA . CYS A 1 271 ? -1.376 -11.400 16.166 1.00 82.69 271 CYS A CA 1
ATOM 2101 C C . CYS A 1 271 ? -2.358 -10.260 15.849 1.00 82.69 271 CYS A C 1
ATOM 2103 O O . CYS A 1 271 ? -2.257 -9.166 16.404 1.00 82.69 271 CYS A O 1
ATOM 2105 N N . LEU A 1 272 ? -3.361 -10.528 15.010 1.00 77.62 272 LEU A N 1
ATOM 2106 C CA . LEU A 1 272 ? -4.378 -9.541 14.645 1.00 77.62 272 LEU A CA 1
ATOM 2107 C C . LEU A 1 272 ? -5.282 -9.190 15.819 1.00 77.62 272 LEU A C 1
ATOM 2109 O O . LEU A 1 272 ? -5.570 -8.018 16.024 1.00 77.62 272 LEU A O 1
ATOM 2113 N N . ASN A 1 273 ? -5.678 -10.170 16.632 1.00 76.31 273 ASN A N 1
ATOM 2114 C CA . ASN A 1 273 ? -6.462 -9.910 17.833 1.00 76.31 273 ASN A CA 1
ATOM 2115 C C . ASN A 1 273 ? -5.714 -8.972 18.781 1.00 76.31 273 ASN A C 1
ATOM 2117 O O . ASN A 1 273 ? -6.338 -8.090 19.353 1.00 76.31 273 ASN A O 1
ATOM 2121 N N . ARG A 1 274 ? -4.384 -9.084 18.907 1.00 74.62 274 ARG A N 1
ATOM 2122 C CA . ARG A 1 274 ? -3.585 -8.100 19.657 1.00 74.62 274 ARG A CA 1
ATOM 2123 C C . ARG A 1 274 ? -3.660 -6.702 19.044 1.00 74.62 274 ARG A C 1
ATOM 2125 O O . ARG A 1 274 ? -3.758 -5.742 19.797 1.00 74.62 274 ARG A O 1
ATOM 2132 N N . LEU A 1 275 ? -3.624 -6.578 17.718 1.00 68.12 275 LEU A N 1
ATOM 2133 C CA . LEU A 1 275 ? -3.740 -5.285 17.030 1.00 68.12 275 LEU A CA 1
ATOM 2134 C C . LEU A 1 275 ? -5.138 -4.669 17.195 1.00 68.12 275 LEU A C 1
ATOM 2136 O O . LEU A 1 275 ? -5.243 -3.476 17.466 1.00 68.12 275 LEU A O 1
ATOM 2140 N N . ILE A 1 276 ? -6.186 -5.496 17.133 1.00 65.62 276 ILE A N 1
ATOM 2141 C CA . ILE A 1 276 ? -7.592 -5.111 17.338 1.00 65.62 276 ILE A CA 1
ATOM 2142 C C . ILE A 1 276 ? -7.899 -4.833 18.818 1.00 65.62 276 ILE A C 1
ATOM 2144 O O . ILE A 1 276 ? -8.738 -3.992 19.111 1.00 65.62 276 ILE A O 1
ATOM 2148 N N . GLN A 1 277 ? -7.243 -5.512 19.771 1.00 61.97 277 GLN A N 1
ATOM 2149 C CA . GLN A 1 277 ? -7.481 -5.378 21.222 1.00 61.97 277 GLN A CA 1
ATOM 2150 C C . GLN A 1 277 ? -6.524 -4.423 21.945 1.00 61.97 277 GLN A C 1
ATOM 2152 O O . GLN A 1 277 ? -6.841 -3.988 23.053 1.00 61.97 277 GLN A O 1
ATOM 2157 N N . ALA A 1 278 ? -5.386 -4.048 21.349 1.00 53.91 278 ALA A N 1
ATOM 2158 C CA . ALA A 1 278 ? -4.581 -2.902 21.782 1.00 53.91 278 ALA A CA 1
ATOM 2159 C C . ALA A 1 278 ? -5.420 -1.674 22.225 1.00 53.91 278 ALA A C 1
ATOM 2161 O O . ALA A 1 278 ? -5.100 -1.106 23.273 1.00 53.91 278 ALA A O 1
ATOM 2162 N N . PRO A 1 279 ? -6.534 -1.300 21.554 1.00 48.66 279 PRO A N 1
ATOM 2163 C CA . PRO A 1 279 ? -7.416 -0.216 22.006 1.00 48.66 279 PRO A CA 1
ATOM 2164 C C . PRO A 1 279 ? -8.110 -0.448 23.361 1.00 48.66 279 PRO A C 1
ATOM 2166 O O . PRO A 1 279 ? -8.473 0.528 24.012 1.00 48.66 279 PRO A O 1
ATOM 2169 N N . TYR A 1 280 ? -8.264 -1.689 23.838 1.00 39.19 280 TYR A N 1
ATOM 2170 C CA . TYR A 1 280 ? -8.880 -1.990 25.141 1.00 39.19 280 TYR A CA 1
ATOM 2171 C C . TYR A 1 280 ? -7.881 -2.038 26.305 1.00 39.19 280 TYR A C 1
ATOM 2173 O O . TYR A 1 280 ? -8.272 -1.904 27.464 1.00 39.19 280 TYR A O 1
ATOM 2181 N N . LEU A 1 281 ? -6.588 -2.234 26.033 1.00 39.50 281 LEU A N 1
ATOM 2182 C CA . LEU A 1 281 ? -5.578 -2.393 27.085 1.00 39.50 281 LEU A CA 1
ATOM 2183 C C . LEU A 1 281 ? -4.968 -1.062 27.549 1.00 39.50 281 LEU A C 1
ATOM 2185 O O . LEU A 1 281 ? -4.457 -0.999 28.669 1.00 39.50 281 LEU A O 1
ATOM 2189 N N . SER A 1 282 ? -5.070 0.018 26.763 1.00 38.75 282 SER A N 1
ATOM 2190 C CA . SER A 1 282 ? -4.526 1.332 27.145 1.00 38.75 282 SER A CA 1
ATOM 2191 C C . SER A 1 282 ? -5.414 2.139 28.105 1.00 38.75 282 SER A C 1
ATOM 2193 O O . SER A 1 282 ? -5.013 3.223 28.523 1.00 38.75 282 SER A O 1
ATOM 2195 N N . THR A 1 283 ? -6.604 1.649 28.476 1.00 37.88 283 THR A N 1
ATOM 2196 C CA . THR A 1 283 ? -7.510 2.307 29.443 1.00 37.88 283 THR A CA 1
ATOM 2197 C C . THR A 1 283 ? -7.444 1.721 30.854 1.00 37.88 283 THR A C 1
ATOM 2199 O O . THR A 1 283 ? -8.131 2.210 31.754 1.00 37.88 283 THR A O 1
ATOM 2202 N N . LYS A 1 284 ? -6.567 0.740 31.121 1.00 32.44 284 LYS A N 1
ATOM 2203 C CA . LYS A 1 284 ? -6.265 0.340 32.504 1.00 32.44 284 LYS A CA 1
ATOM 2204 C C . LYS A 1 284 ? -5.408 1.403 33.188 1.00 32.44 284 LYS A C 1
ATOM 2206 O O . LYS A 1 284 ? -4.187 1.300 33.262 1.00 32.44 284 LYS A O 1
ATOM 2211 N N . ASN A 1 285 ? -6.074 2.409 33.750 1.00 36.84 285 ASN A N 1
ATOM 2212 C CA . ASN A 1 285 ? -5.490 3.200 34.823 1.00 36.84 285 ASN A CA 1
ATOM 2213 C C . ASN A 1 285 ? -5.124 2.273 35.994 1.00 36.84 285 ASN A C 1
ATOM 2215 O O . ASN A 1 285 ? -5.792 1.269 36.259 1.00 36.84 285 ASN A O 1
ATOM 2219 N N . SER A 1 286 ? -4.059 2.636 36.702 1.00 37.47 286 SER A N 1
ATOM 2220 C CA . SER A 1 286 ? -3.385 1.914 37.792 1.00 37.47 286 SER A CA 1
ATOM 2221 C C . SER A 1 286 ? -4.230 1.642 39.054 1.00 37.47 286 SER A C 1
ATOM 2223 O O . SER A 1 286 ? -3.682 1.374 40.120 1.00 37.47 286 SER A O 1
ATOM 2225 N N . SER A 1 287 ? -5.560 1.667 38.956 1.00 43.72 287 SER A N 1
ATOM 2226 C CA . SER A 1 287 ? -6.503 1.488 40.064 1.00 43.72 287 SER A CA 1
ATOM 2227 C C . SER A 1 287 ? -7.443 0.282 39.935 1.00 43.72 287 SER A C 1
ATOM 2229 O O . SER A 1 287 ? -8.158 -0.004 40.888 1.00 43.72 287 SER A O 1
ATOM 2231 N N . GLY A 1 288 ? -7.424 -0.477 38.831 1.00 32.31 288 GLY A N 1
ATOM 2232 C CA . GLY A 1 288 ? -8.008 -1.828 38.797 1.00 32.31 288 GLY A CA 1
ATOM 2233 C C . GLY A 1 288 ? -9.518 -1.940 39.061 1.00 32.31 288 GLY A C 1
ATOM 2234 O O . GLY A 1 288 ? -9.952 -2.957 39.598 1.00 32.31 288 GLY A O 1
ATOM 2235 N N . VAL A 1 289 ? -10.327 -0.950 38.673 1.00 29.12 289 VAL A N 1
ATOM 2236 C CA . VAL A 1 289 ? -11.797 -1.040 38.753 1.00 29.12 289 VAL A CA 1
ATOM 2237 C C . VAL A 1 289 ? -12.405 -0.854 37.363 1.00 29.12 289 VAL A C 1
ATOM 2239 O O . VAL A 1 289 ? -12.156 0.155 36.711 1.00 29.12 289 VAL A O 1
ATOM 2242 N N . TYR A 1 290 ? -13.186 -1.844 36.918 1.00 31.64 290 TYR A N 1
ATOM 2243 C CA . TYR A 1 290 ? -13.995 -1.782 35.699 1.00 31.64 290 TYR A CA 1
ATOM 2244 C C . TYR A 1 290 ? -15.298 -1.033 35.990 1.00 31.64 290 TYR A C 1
ATOM 2246 O O . TYR A 1 290 ? -15.988 -1.349 36.959 1.00 31.64 290 TYR A O 1
ATOM 2254 N N . THR A 1 291 ? -15.663 -0.085 35.132 1.00 27.36 291 THR A N 1
ATOM 2255 C CA . THR A 1 291 ? -17.047 0.386 35.020 1.00 27.36 291 THR A CA 1
ATOM 2256 C C . THR A 1 291 ? -17.455 0.293 33.560 1.00 27.36 291 THR A C 1
ATOM 2258 O O . THR A 1 291 ? -16.926 1.035 32.734 1.00 27.36 291 THR A O 1
ATOM 2261 N N . ASP A 1 292 ? -18.371 -0.625 33.265 1.00 30.62 292 ASP A N 1
ATOM 2262 C CA . ASP A 1 292 ? -19.052 -0.710 31.975 1.00 30.62 292 ASP A CA 1
ATOM 2263 C C . ASP A 1 292 ? -19.993 0.485 31.824 1.00 30.62 292 ASP A C 1
ATOM 2265 O O . ASP A 1 292 ? -20.804 0.742 32.720 1.00 30.62 292 ASP A O 1
ATOM 2269 N N . LEU A 1 293 ? -19.933 1.185 30.691 1.00 28.42 293 LEU A N 1
ATOM 2270 C CA . LEU A 1 293 ? -21.012 2.066 30.258 1.00 28.42 293 LEU A CA 1
ATOM 2271 C C . LEU A 1 293 ? -21.238 1.934 28.748 1.00 28.42 293 LEU A C 1
ATOM 2273 O O . LEU A 1 293 ? -20.292 1.882 27.966 1.00 28.42 293 LEU A O 1
ATOM 2277 N N . TRP A 1 294 ? -22.530 1.835 28.441 1.00 28.61 294 TRP A N 1
ATOM 2278 C CA . TRP A 1 294 ? -23.205 1.772 27.149 1.00 28.61 294 TRP A CA 1
ATOM 2279 C C . TRP A 1 294 ? -22.879 2.938 26.218 1.00 28.61 294 TRP A C 1
ATOM 2281 O O . TRP A 1 294 ? -22.673 4.060 26.736 1.00 28.61 294 TRP A O 1
#

InterPro domains:
  IPR001938 Thaumatin family [PF00314] (125-238)
  IPR001938 Thaumatin family [PS51367] (123-235)
  IPR001938 Thaumatin family [SM00205] (92-239)
  IPR037176 Osmotin/thaumatin-like superfamily [G3DSA:2.60.110.10] (35-246)
  IPR037176 Osmotin/thaumatin-like superfamily [SSF49870] (35-236)